Protein AF-A0AAW0YBW1-F1 (afdb_monomer_lite)

Structure (mmCIF, N/CA/C/O backbone):
data_AF-A0AAW0YBW1-F1
#
_entry.id   AF-A0AAW0YBW1-F1
#
loop_
_atom_site.group_PDB
_atom_site.id
_atom_site.type_symbol
_atom_site.label_atom_id
_atom_site.label_alt_id
_atom_site.label_comp_id
_atom_site.label_asym_id
_atom_site.label_entity_id
_atom_site.label_seq_id
_atom_site.pdbx_PDB_ins_code
_atom_site.Cartn_x
_atom_site.Cartn_y
_atom_site.Cartn_z
_atom_site.occupancy
_atom_site.B_iso_or_equiv
_atom_site.auth_seq_id
_atom_site.auth_comp_id
_atom_site.auth_asym_id
_atom_site.auth_atom_id
_atom_site.pdbx_PDB_model_num
ATOM 1 N N . ASN A 1 1 ? 47.243 10.623 3.334 1.00 30.55 1 ASN A N 1
ATOM 2 C CA . ASN A 1 1 ? 47.428 11.461 2.127 1.00 30.55 1 ASN A CA 1
ATOM 3 C C . ASN A 1 1 ? 47.162 10.647 0.866 1.00 30.55 1 ASN A C 1
ATOM 5 O O . ASN A 1 1 ? 47.843 9.652 0.672 1.00 30.55 1 ASN A O 1
ATOM 9 N N . ARG A 1 2 ? 46.206 11.072 0.022 1.00 37.19 2 ARG A N 1
ATOM 10 C CA . ARG A 1 2 ? 46.318 10.955 -1.458 1.00 37.19 2 ARG A CA 1
ATOM 11 C C . ARG A 1 2 ? 47.380 11.995 -1.928 1.00 37.19 2 ARG A C 1
ATOM 13 O O . ARG A 1 2 ? 47.663 12.865 -1.097 1.00 37.19 2 ARG A O 1
ATOM 20 N N . PRO A 1 3 ? 48.007 11.975 -3.131 1.00 40.53 3 PRO A N 1
ATOM 21 C CA . PRO A 1 3 ? 47.545 11.584 -4.483 1.00 40.53 3 PRO A CA 1
ATOM 22 C C . PRO A 1 3 ? 48.288 10.326 -5.015 1.00 40.53 3 PRO A C 1
ATOM 24 O O . PRO A 1 3 ? 48.944 9.665 -4.219 1.00 40.53 3 PRO A O 1
ATOM 27 N N . CYS A 1 4 ? 48.219 9.866 -6.276 1.00 22.73 4 CYS A N 1
ATOM 28 C CA . CYS A 1 4 ? 47.574 10.329 -7.532 1.00 22.73 4 CYS A CA 1
ATOM 29 C C . CYS A 1 4 ? 46.564 9.252 -8.038 1.00 22.73 4 CYS A C 1
ATOM 31 O O . CYS A 1 4 ? 46.135 8.440 -7.227 1.00 22.73 4 CYS A O 1
ATOM 33 N N . GLY A 1 5 ? 46.090 9.153 -9.292 1.00 25.34 5 GLY A N 1
ATOM 34 C CA . GLY A 1 5 ? 46.235 9.939 -10.536 1.00 25.34 5 GLY A CA 1
ATOM 35 C C . GLY A 1 5 ? 45.505 9.237 -11.708 1.00 25.34 5 GLY A C 1
ATOM 36 O O . GLY A 1 5 ? 45.213 8.050 -11.595 1.00 25.34 5 GLY A O 1
ATOM 37 N N . LEU A 1 6 ? 45.207 9.929 -12.821 1.00 40.34 6 LEU A N 1
ATOM 38 C CA . LEU A 1 6 ? 44.591 9.324 -14.025 1.00 40.34 6 LEU A CA 1
ATOM 39 C C . LEU A 1 6 ? 45.561 9.268 -15.218 1.00 40.34 6 LEU A C 1
ATOM 41 O O . LEU A 1 6 ? 46.211 10.275 -15.496 1.00 40.34 6 LEU A O 1
ATOM 45 N N . ASN A 1 7 ? 45.506 8.189 -16.021 1.00 30.55 7 ASN A N 1
ATOM 46 C CA . ASN A 1 7 ? 45.110 8.334 -17.435 1.00 30.55 7 ASN A CA 1
ATOM 47 C C . ASN A 1 7 ? 44.725 7.035 -18.185 1.00 30.55 7 ASN A C 1
ATOM 49 O O . ASN A 1 7 ? 45.231 5.959 -17.895 1.00 30.55 7 ASN A O 1
ATOM 53 N N . SER A 1 8 ? 43.846 7.214 -19.185 1.00 33.66 8 SER A N 1
ATOM 54 C CA . SER A 1 8 ? 43.567 6.371 -20.375 1.00 33.66 8 SER A CA 1
ATOM 55 C C . SER A 1 8 ? 43.561 4.831 -20.230 1.00 33.66 8 SER A C 1
ATOM 57 O O . SER A 1 8 ? 44.601 4.186 -20.292 1.00 33.66 8 SER A O 1
ATOM 59 N N . LYS A 1 9 ? 42.380 4.211 -20.084 1.00 33.00 9 LYS A N 1
ATOM 60 C CA . LYS A 1 9 ? 41.499 3.726 -21.187 1.00 33.00 9 LYS A CA 1
ATOM 61 C C . LYS A 1 9 ? 41.947 2.404 -21.847 1.00 33.00 9 LYS A C 1
ATOM 63 O O . LYS A 1 9 ? 42.438 2.391 -22.973 1.00 33.00 9 LYS A O 1
ATOM 68 N N . LEU A 1 10 ? 41.642 1.286 -21.183 1.00 34.41 10 LEU A N 1
ATOM 69 C CA . LEU A 1 10 ? 41.478 -0.020 -21.836 1.00 34.41 10 LEU A CA 1
ATOM 70 C C . LEU A 1 10 ? 40.177 -0.008 -22.655 1.00 34.41 10 LEU A C 1
ATOM 72 O O . LEU A 1 10 ? 39.113 0.292 -22.119 1.00 34.41 10 LEU A O 1
ATOM 76 N N . THR A 1 11 ? 40.266 -0.298 -23.953 1.00 31.78 11 THR A N 1
ATOM 77 C CA . THR A 1 11 ? 39.117 -0.374 -24.872 1.00 31.78 11 THR A CA 1
ATOM 78 C C . THR A 1 11 ? 38.844 -1.821 -25.273 1.00 31.78 11 THR A C 1
ATOM 80 O O . THR A 1 11 ? 39.782 -2.527 -25.624 1.00 31.78 11 THR A O 1
ATOM 83 N N . ASN A 1 12 ? 37.555 -2.192 -25.306 1.00 34.81 12 ASN A N 1
ATOM 84 C CA . ASN A 1 12 ? 36.979 -3.439 -25.846 1.00 34.81 12 ASN A CA 1
ATOM 85 C C . ASN A 1 12 ? 37.440 -4.724 -25.115 1.00 34.81 12 ASN A C 1
ATOM 87 O O . ASN A 1 12 ? 38.599 -5.102 -25.167 1.00 34.81 12 ASN A O 1
ATOM 91 N N . VAL A 1 13 ? 36.580 -5.477 -24.426 1.00 35.19 13 VAL A N 1
ATOM 92 C CA . VAL A 1 13 ? 35.372 -6.146 -24.937 1.00 35.19 13 VAL A CA 1
ATOM 93 C C . VAL A 1 13 ? 34.415 -6.422 -23.771 1.00 35.19 13 VAL A C 1
ATOM 95 O O . VAL A 1 13 ? 34.790 -7.164 -22.875 1.00 35.19 13 VAL A O 1
ATOM 98 N N . LEU A 1 14 ? 33.176 -5.929 -23.841 1.00 32.31 14 LEU A N 1
ATOM 99 C CA . LEU A 1 14 ? 31.971 -6.622 -23.359 1.00 32.31 14 LEU A CA 1
ATOM 100 C C . LEU A 1 14 ? 30.794 -6.152 -24.227 1.00 32.31 14 LEU A C 1
ATOM 102 O O . LEU A 1 14 ? 30.551 -4.955 -24.362 1.00 32.31 14 LEU A O 1
ATOM 106 N N . ARG A 1 15 ? 30.121 -7.100 -24.886 1.00 33.09 15 ARG A N 1
ATOM 107 C CA . ARG A 1 15 ? 28.890 -6.857 -25.657 1.00 33.09 15 ARG A CA 1
ATOM 108 C C . ARG A 1 15 ? 27.684 -6.930 -24.718 1.00 33.09 15 ARG A C 1
ATOM 110 O O . ARG A 1 15 ? 27.770 -7.619 -23.711 1.00 33.09 15 ARG A O 1
ATOM 117 N N . ASN A 1 16 ? 26.595 -6.268 -25.114 1.00 38.44 16 ASN A N 1
ATOM 118 C CA . ASN A 1 16 ? 25.203 -6.449 -24.682 1.00 38.44 16 ASN A CA 1
ATOM 119 C C . ASN A 1 16 ? 24.963 -7.312 -23.432 1.00 38.44 16 ASN A C 1
ATOM 121 O O . ASN A 1 16 ? 24.941 -8.536 -23.531 1.00 38.44 16 ASN A O 1
ATOM 125 N N . PHE A 1 17 ? 24.610 -6.661 -22.324 1.00 31.28 17 PHE A N 1
ATOM 126 C CA . PHE A 1 17 ? 23.799 -7.269 -21.271 1.00 31.28 17 PHE A CA 1
ATOM 127 C C . PHE A 1 17 ? 22.651 -6.325 -20.909 1.00 31.28 17 PHE A C 1
ATOM 129 O O . PHE A 1 17 ? 22.734 -5.528 -19.980 1.00 31.28 17 PHE A O 1
ATOM 136 N N . SER A 1 18 ? 21.578 -6.416 -21.693 1.00 38.62 18 SER A N 1
ATOM 137 C CA . SER A 1 18 ? 20.222 -6.152 -21.206 1.00 38.62 18 SER A CA 1
ATOM 138 C C . SER A 1 18 ? 19.867 -7.233 -20.177 1.00 38.62 18 SER A C 1
ATOM 140 O O . SER A 1 18 ? 20.260 -8.379 -20.407 1.00 38.62 18 SER A O 1
ATOM 142 N N . ARG A 1 19 ? 19.119 -6.896 -19.112 1.00 34.59 19 ARG A N 1
ATOM 143 C CA . ARG A 1 19 ? 18.114 -7.734 -18.402 1.00 34.59 19 ARG A CA 1
ATOM 144 C C . ARG A 1 19 ? 17.892 -7.245 -16.973 1.00 34.59 19 ARG A C 1
ATOM 146 O O . ARG A 1 19 ? 18.861 -6.966 -16.272 1.00 34.59 19 ARG A O 1
ATOM 153 N N . CYS A 1 20 ? 16.628 -7.280 -16.542 1.00 31.88 20 CYS A N 1
ATOM 154 C CA . CYS A 1 20 ? 16.186 -7.081 -15.164 1.00 31.88 20 CYS A CA 1
ATOM 155 C C . CYS A 1 20 ? 17.054 -7.839 -14.149 1.00 31.88 20 CYS A C 1
ATOM 157 O O . CYS A 1 20 ? 17.097 -9.070 -14.139 1.00 31.88 20 CYS A O 1
ATOM 159 N N . SER A 1 21 ? 17.697 -7.085 -13.261 1.00 38.22 21 SER A N 1
ATOM 160 C CA . SER A 1 21 ? 18.406 -7.615 -12.101 1.00 38.22 21 SER A CA 1
ATOM 161 C C . SER A 1 21 ? 17.455 -7.706 -10.916 1.00 38.22 21 SER A C 1
ATOM 163 O O . SER A 1 21 ? 16.952 -6.690 -10.430 1.00 38.22 21 SER A O 1
ATOM 165 N N . VAL A 1 22 ? 17.282 -8.928 -10.421 1.00 35.75 22 VAL A N 1
ATOM 166 C CA . VAL A 1 22 ? 16.921 -9.205 -9.026 1.00 35.75 22 VAL A CA 1
ATOM 167 C C . VAL A 1 22 ? 17.970 -8.555 -8.101 1.00 35.75 22 VAL A C 1
ATOM 169 O O . VAL A 1 22 ? 19.089 -8.277 -8.540 1.00 35.75 22 VAL A O 1
ATOM 172 N N . LEU A 1 23 ? 17.618 -8.296 -6.834 1.00 35.62 23 LEU A N 1
ATOM 173 C CA . LEU A 1 23 ? 18.574 -7.907 -5.784 1.00 35.62 23 LEU A CA 1
ATOM 174 C C . LEU A 1 23 ? 19.876 -8.720 -5.870 1.00 35.62 23 LEU A C 1
ATOM 176 O O . LEU A 1 23 ? 19.825 -9.937 -6.042 1.00 35.62 23 LEU A O 1
ATOM 180 N N . GLU A 1 24 ? 21.025 -8.065 -5.667 1.00 39.91 24 GLU A N 1
ATOM 181 C CA . GLU A 1 24 ? 22.305 -8.760 -5.493 1.00 39.91 24 GLU A CA 1
ATOM 182 C C . GLU A 1 24 ? 22.300 -9.588 -4.198 1.00 39.91 24 GLU A C 1
ATOM 184 O O . GLU A 1 24 ? 22.759 -9.158 -3.140 1.00 39.91 24 GLU A O 1
ATOM 189 N N . VAL A 1 25 ? 21.810 -10.819 -4.306 1.00 37.72 25 VAL A N 1
ATOM 190 C CA . VAL A 1 25 ? 22.245 -11.937 -3.477 1.00 37.72 25 VAL A CA 1
ATOM 191 C C . VAL A 1 25 ? 23.201 -12.750 -4.343 1.00 37.72 25 VAL A C 1
ATOM 193 O O . VAL A 1 25 ? 22.871 -13.110 -5.472 1.00 37.72 25 VAL A O 1
ATOM 196 N N . VAL A 1 26 ? 24.416 -12.982 -3.838 1.00 39.88 26 VAL A N 1
ATOM 197 C CA . VAL A 1 26 ? 25.480 -13.715 -4.545 1.00 39.88 26 VAL A CA 1
ATOM 198 C C . VAL A 1 26 ? 24.925 -15.058 -5.044 1.00 39.88 26 VAL A C 1
ATOM 200 O O . VAL A 1 26 ? 24.320 -15.775 -4.244 1.00 39.88 26 VAL A O 1
ATOM 203 N N . PRO A 1 27 ? 25.084 -15.407 -6.335 1.00 41.94 27 PRO A N 1
ATOM 204 C CA . PRO A 1 27 ? 24.272 -16.450 -6.941 1.00 41.94 27 PRO A CA 1
ATOM 205 C C . PRO A 1 27 ? 24.624 -17.835 -6.400 1.00 41.94 27 PRO A C 1
ATOM 207 O O . PRO A 1 27 ? 25.745 -18.321 -6.561 1.00 41.94 27 PRO A O 1
ATOM 210 N N . ALA A 1 28 ? 23.617 -18.519 -5.861 1.00 46.25 28 ALA A N 1
ATOM 211 C CA . ALA A 1 28 ? 23.516 -19.953 -6.062 1.00 46.25 28 ALA A CA 1
ATOM 212 C C . ALA A 1 28 ? 23.123 -20.159 -7.534 1.00 46.25 28 ALA A C 1
ATOM 214 O O . ALA A 1 28 ? 21.950 -20.061 -7.890 1.00 46.25 28 ALA A O 1
ATOM 215 N N . GLU A 1 29 ? 24.112 -20.357 -8.409 1.00 57.22 29 GLU A N 1
ATOM 216 C CA . GLU A 1 29 ? 23.856 -20.747 -9.798 1.00 57.22 29 GLU A CA 1
ATOM 217 C C . GLU A 1 29 ? 23.177 -22.121 -9.793 1.00 57.22 29 GLU A C 1
ATOM 219 O O . GLU A 1 29 ? 23.829 -23.149 -9.601 1.00 57.22 29 GLU A O 1
ATOM 224 N N . CYS A 1 30 ? 21.854 -22.137 -9.959 1.00 65.88 30 CYS A N 1
ATOM 225 C CA . CYS A 1 30 ? 21.090 -23.372 -10.009 1.00 65.88 30 CYS A CA 1
ATOM 226 C C . CYS A 1 30 ? 21.515 -24.205 -11.229 1.00 65.88 30 CYS A C 1
ATOM 228 O O . CYS A 1 30 ? 21.409 -23.724 -12.365 1.00 65.88 30 CYS A O 1
ATOM 230 N N . PRO A 1 31 ? 21.988 -25.452 -11.033 1.00 65.19 31 PRO A N 1
ATOM 231 C CA . PRO A 1 31 ? 22.300 -26.342 -12.142 1.00 65.19 31 PRO A CA 1
ATOM 232 C C . PRO A 1 31 ? 21.076 -26.558 -13.036 1.00 65.19 31 PRO A C 1
ATOM 234 O O . PRO A 1 31 ? 19.938 -26.522 -12.572 1.00 65.19 31 PRO A O 1
ATOM 237 N N . GLU A 1 32 ? 21.324 -26.789 -14.326 1.00 61.81 32 GLU A N 1
ATOM 238 C CA . GLU A 1 32 ? 20.293 -27.129 -15.322 1.00 61.81 32 GLU A CA 1
ATOM 239 C C . GLU A 1 32 ? 19.169 -26.083 -15.485 1.00 61.81 32 GLU A C 1
ATOM 241 O O . GLU A 1 32 ? 18.099 -26.383 -16.006 1.00 61.81 32 GLU A O 1
ATOM 246 N N . GLY A 1 33 ? 19.440 -24.823 -15.124 1.00 62.97 33 GLY A N 1
ATOM 247 C CA . GLY A 1 33 ? 18.559 -23.691 -15.418 1.00 62.97 33 GLY A CA 1
ATOM 248 C C . GLY A 1 33 ? 17.400 -23.500 -14.441 1.00 62.97 33 GLY A C 1
ATOM 249 O O . GLY A 1 33 ? 16.518 -22.706 -14.741 1.00 62.97 33 GLY A O 1
ATOM 250 N N . GLY A 1 34 ? 17.394 -24.184 -13.292 1.00 69.31 34 GLY A N 1
ATOM 251 C CA . GLY A 1 34 ? 16.391 -23.968 -12.244 1.00 69.31 34 GLY A CA 1
ATOM 252 C C . GLY A 1 34 ? 16.384 -22.543 -11.666 1.00 69.31 34 GLY A C 1
ATOM 253 O O . GLY A 1 34 ? 17.315 -21.761 -11.866 1.00 69.31 34 GLY A O 1
ATOM 254 N N . ALA A 1 35 ? 15.340 -22.218 -10.907 1.00 69.25 35 ALA A N 1
ATOM 255 C CA . ALA A 1 35 ? 15.219 -20.968 -10.162 1.00 69.25 35 ALA A CA 1
ATOM 256 C C . ALA A 1 35 ? 15.466 -21.195 -8.656 1.00 69.25 35 ALA A C 1
ATOM 258 O O . ALA A 1 35 ? 15.038 -22.220 -8.117 1.00 69.25 35 ALA A O 1
ATOM 259 N N . PRO A 1 36 ? 16.133 -20.259 -7.955 1.00 67.19 36 PRO A N 1
ATOM 260 C CA . PRO A 1 36 ? 16.303 -20.340 -6.511 1.00 67.19 36 PRO A CA 1
ATOM 261 C C . PRO A 1 36 ? 15.052 -19.853 -5.756 1.00 67.19 36 PRO A C 1
ATOM 263 O O . PRO A 1 36 ? 14.520 -18.775 -6.033 1.00 67.19 36 PRO A O 1
ATOM 266 N N . CYS A 1 37 ? 14.645 -20.630 -4.754 1.00 77.25 37 CYS A N 1
ATOM 267 C CA . CYS A 1 37 ? 13.783 -20.231 -3.641 1.00 77.25 37 CYS A CA 1
ATOM 268 C C . CYS A 1 37 ? 14.455 -19.123 -2.803 1.00 77.25 37 CYS A C 1
ATOM 270 O O . CYS A 1 37 ? 15.669 -18.911 -2.896 1.00 77.25 37 CYS A O 1
ATOM 272 N N . VAL A 1 38 ? 13.707 -18.459 -1.918 1.00 68.00 38 VAL A N 1
ATOM 273 C CA . VAL A 1 38 ? 14.250 -17.440 -0.996 1.00 68.00 38 VAL A CA 1
ATOM 274 C C . VAL A 1 38 ? 15.287 -18.042 -0.036 1.00 68.00 38 VAL A C 1
ATOM 276 O O . VAL A 1 38 ? 16.332 -17.428 0.181 1.00 68.00 38 VAL A O 1
ATOM 279 N N . ASP A 1 39 ? 15.074 -19.272 0.437 1.00 67.38 39 ASP A N 1
ATOM 280 C CA . ASP A 1 39 ? 16.060 -20.045 1.213 1.00 67.38 39 ASP A CA 1
ATOM 281 C C . ASP A 1 39 ? 17.233 -20.621 0.371 1.00 67.38 39 ASP A C 1
ATOM 283 O O . ASP A 1 39 ? 18.081 -21.354 0.886 1.00 67.38 39 ASP A O 1
ATOM 287 N N . GLY A 1 40 ? 17.322 -20.305 -0.928 1.00 66.69 40 GLY A N 1
ATOM 288 C CA . GLY A 1 40 ? 18.438 -20.688 -1.810 1.00 66.69 40 GLY A CA 1
ATOM 289 C C . GLY A 1 40 ? 18.420 -22.134 -2.325 1.00 66.69 40 GLY A C 1
ATOM 290 O O . GLY A 1 40 ? 19.370 -22.567 -2.978 1.00 66.69 40 GLY A O 1
ATOM 291 N N . VAL A 1 41 ? 17.352 -22.888 -2.052 1.00 81.69 41 VAL A N 1
ATOM 292 C CA . VAL A 1 41 ? 17.074 -24.189 -2.688 1.00 81.69 41 VAL A CA 1
ATOM 293 C C . VAL A 1 41 ? 16.719 -23.964 -4.159 1.00 81.69 41 VAL A C 1
ATOM 295 O O . VAL A 1 41 ? 16.048 -22.995 -4.475 1.00 81.69 41 VAL A O 1
ATOM 298 N N . CYS A 1 42 ? 17.152 -24.836 -5.068 1.00 82.25 42 CYS A N 1
ATOM 299 C CA . CYS A 1 42 ? 16.821 -24.723 -6.491 1.00 82.25 42 CYS A CA 1
ATOM 300 C C . CYS A 1 42 ? 15.646 -25.633 -6.861 1.00 82.25 42 CYS A C 1
ATOM 302 O O . CYS A 1 42 ? 15.703 -26.834 -6.590 1.00 82.25 42 CYS A O 1
ATOM 304 N N . VAL A 1 43 ? 14.642 -25.078 -7.541 1.00 81.62 43 VAL A N 1
ATOM 305 C CA . VAL A 1 43 ? 13.531 -25.819 -8.160 1.00 81.62 43 VAL A CA 1
ATOM 306 C C . VAL A 1 43 ? 13.567 -25.671 -9.690 1.00 81.62 43 VAL A C 1
ATOM 308 O O . VAL A 1 43 ? 14.116 -24.687 -10.196 1.00 81.62 43 VAL A O 1
ATOM 311 N N . PRO A 1 44 ? 13.035 -26.633 -10.468 1.00 80.88 44 PRO A N 1
ATOM 312 C CA . PRO A 1 44 ? 12.916 -26.487 -11.919 1.00 80.88 44 PRO A CA 1
ATOM 313 C C . PRO A 1 44 ? 11.975 -25.333 -12.305 1.00 80.88 44 PRO A C 1
ATOM 315 O O . PRO A 1 44 ? 11.067 -24.983 -11.557 1.00 80.88 44 PRO A O 1
ATOM 318 N N . LEU A 1 45 ? 12.170 -24.741 -13.487 1.00 70.69 45 LEU A N 1
ATOM 319 C CA . LEU A 1 45 ? 11.386 -23.577 -13.937 1.00 70.69 45 LEU A CA 1
ATOM 320 C C . LEU A 1 45 ? 9.910 -23.894 -14.201 1.00 70.69 45 LEU A C 1
ATOM 322 O O . LEU A 1 45 ? 9.063 -23.019 -14.065 1.00 70.69 45 LEU A O 1
ATOM 326 N N . ASP A 1 46 ? 9.603 -25.137 -14.567 1.00 73.19 46 ASP A N 1
ATOM 327 C CA . ASP A 1 46 ? 8.243 -25.659 -14.713 1.00 73.19 46 ASP A CA 1
ATOM 328 C C . ASP A 1 46 ? 7.540 -25.910 -13.369 1.00 73.19 46 ASP A C 1
ATOM 330 O O . ASP A 1 46 ? 6.349 -26.207 -13.367 1.00 73.19 46 ASP A O 1
ATOM 334 N N . LYS A 1 47 ? 8.256 -25.754 -12.245 1.00 77.50 47 LYS A N 1
ATOM 335 C CA . LYS A 1 47 ? 7.747 -25.815 -10.864 1.00 77.50 47 LYS A CA 1
ATOM 336 C C . LYS A 1 47 ? 7.755 -24.438 -10.180 1.00 77.50 47 LYS A C 1
ATOM 338 O O . LYS A 1 47 ? 7.761 -24.348 -8.963 1.00 77.50 47 LYS A O 1
ATOM 343 N N . ILE A 1 48 ? 7.815 -23.357 -10.962 1.00 73.25 48 ILE A N 1
ATOM 344 C CA . ILE A 1 48 ? 7.543 -22.000 -10.481 1.00 73.25 48 ILE A CA 1
ATOM 345 C C . ILE A 1 48 ? 6.119 -21.646 -10.896 1.00 73.25 48 ILE A C 1
ATOM 347 O O . ILE A 1 48 ? 5.842 -21.559 -12.096 1.00 73.25 48 ILE A O 1
ATOM 351 N N . CYS A 1 49 ? 5.252 -21.376 -9.921 1.00 72.12 49 CYS A N 1
ATOM 352 C CA . CYS A 1 49 ? 3.859 -20.989 -10.137 1.00 72.12 49 CYS A CA 1
ATOM 353 C C . CYS A 1 49 ? 3.013 -22.076 -10.820 1.00 72.12 49 CYS A C 1
ATOM 355 O O . CYS A 1 49 ? 2.172 -21.768 -11.670 1.00 72.12 49 CYS A O 1
ATOM 357 N N . ASP A 1 50 ? 3.241 -23.344 -10.468 1.00 71.88 50 ASP A N 1
ATOM 358 C CA . ASP A 1 50 ? 2.496 -24.488 -11.015 1.00 71.88 50 ASP A CA 1
ATOM 359 C C . ASP A 1 50 ? 1.305 -24.924 -10.134 1.00 71.88 50 ASP A C 1
ATOM 361 O O . ASP A 1 50 ? 0.531 -25.810 -10.511 1.00 71.88 50 ASP A O 1
ATOM 365 N N . GLY A 1 51 ? 1.110 -24.257 -8.991 1.00 70.56 51 GLY A N 1
ATOM 366 C CA . GLY A 1 51 ? 0.081 -24.554 -7.998 1.00 70.56 51 GLY A CA 1
ATOM 367 C C . GLY A 1 51 ? 0.536 -25.517 -6.897 1.00 70.56 51 GLY A C 1
ATOM 368 O O . GLY A 1 51 ? -0.290 -25.893 -6.055 1.00 70.56 51 GLY A O 1
ATOM 369 N N . VAL A 1 52 ? 1.804 -25.943 -6.890 1.00 80.94 52 VAL A N 1
ATOM 370 C CA . VAL A 1 52 ? 2.384 -26.870 -5.912 1.00 80.94 52 VAL A CA 1
ATOM 371 C C . VAL A 1 52 ? 3.574 -26.210 -5.206 1.00 80.94 52 VAL A C 1
ATOM 373 O O . VAL A 1 52 ? 4.510 -25.792 -5.868 1.00 80.94 52 VAL A O 1
ATOM 376 N N . PRO A 1 53 ? 3.598 -26.149 -3.860 1.00 83.94 53 PRO A N 1
ATOM 377 C CA . PRO A 1 53 ? 4.788 -25.712 -3.133 1.00 83.94 53 PRO A CA 1
ATOM 378 C C . PRO A 1 53 ? 5.908 -26.766 -3.222 1.00 83.94 53 PRO A C 1
ATOM 380 O O . PRO A 1 53 ? 5.920 -27.734 -2.454 1.00 83.94 53 PRO A O 1
ATOM 383 N N . ASP A 1 54 ? 6.843 -26.586 -4.152 1.00 85.00 54 ASP A N 1
ATOM 384 C CA . ASP A 1 54 ? 8.080 -27.362 -4.289 1.00 85.00 54 ASP A CA 1
ATOM 385 C C . ASP A 1 54 ? 9.250 -26.726 -3.512 1.00 85.00 54 ASP A C 1
ATOM 387 O O . ASP A 1 54 ? 10.148 -27.437 -3.045 1.00 85.00 54 ASP A O 1
ATOM 391 N N . CYS A 1 55 ? 9.233 -25.409 -3.292 1.00 82.75 55 CYS A N 1
ATOM 392 C CA . CYS A 1 55 ? 10.138 -24.738 -2.367 1.00 82.75 55 CYS A CA 1
ATOM 393 C C . CYS A 1 55 ? 9.751 -25.020 -0.897 1.00 82.75 55 CYS A C 1
ATOM 395 O O . CYS A 1 55 ? 8.574 -24.933 -0.535 1.00 82.75 55 CYS A O 1
ATOM 397 N N . PRO A 1 56 ? 10.720 -25.253 0.017 1.00 81.69 56 PRO A N 1
ATOM 398 C CA . PRO A 1 56 ? 10.435 -25.469 1.445 1.00 81.69 56 PRO A CA 1
ATOM 399 C C . PRO A 1 56 ? 9.751 -24.288 2.153 1.00 81.69 56 PRO A C 1
ATOM 401 O O . PRO A 1 56 ? 9.096 -24.476 3.178 1.00 81.69 56 PRO A O 1
ATOM 404 N N . ASP A 1 57 ? 9.927 -23.083 1.610 1.00 74.81 57 ASP A N 1
ATOM 405 C CA . ASP A 1 57 ? 9.353 -21.811 2.057 1.00 74.81 57 ASP A CA 1
ATOM 406 C C . ASP A 1 57 ? 8.124 -21.375 1.222 1.00 74.81 57 ASP A C 1
ATOM 408 O O . ASP A 1 57 ? 7.564 -20.308 1.478 1.00 74.81 57 ASP A O 1
ATOM 412 N N . ALA A 1 58 ? 7.701 -22.196 0.247 1.00 77.69 58 ALA A N 1
ATOM 413 C CA . ALA A 1 58 ? 6.673 -21.909 -0.761 1.00 77.69 58 ALA A CA 1
ATOM 414 C C . ALA A 1 58 ? 6.918 -20.631 -1.604 1.00 77.69 58 ALA A C 1
ATOM 416 O O . ALA A 1 58 ? 5.974 -20.033 -2.117 1.00 77.69 58 ALA A O 1
ATOM 417 N N . SER A 1 59 ? 8.169 -20.164 -1.726 1.00 72.25 59 SER A N 1
ATOM 418 C CA . SER A 1 59 ? 8.518 -18.924 -2.451 1.00 72.25 59 SER A CA 1
ATOM 419 C C . SER A 1 59 ? 8.521 -19.030 -3.986 1.00 72.25 59 SER A C 1
ATOM 421 O O . SER A 1 59 ? 8.645 -18.022 -4.688 1.00 72.25 59 SER A O 1
ATOM 423 N N . ASP A 1 60 ? 8.362 -20.239 -4.507 1.00 72.06 60 ASP A N 1
ATOM 424 C CA . ASP A 1 60 ? 7.976 -20.557 -5.882 1.00 72.06 60 ASP A CA 1
ATOM 425 C C . ASP A 1 60 ? 6.536 -20.140 -6.196 1.00 72.06 60 ASP A C 1
ATOM 427 O O . ASP A 1 60 ? 6.300 -19.541 -7.243 1.00 72.06 60 ASP A O 1
ATOM 431 N N . GLU A 1 61 ? 5.613 -20.370 -5.260 1.00 78.19 61 GLU A N 1
ATOM 432 C CA . GLU A 1 61 ? 4.169 -20.124 -5.398 1.00 78.19 61 GLU A CA 1
ATOM 433 C C . GLU A 1 61 ? 3.719 -18.733 -4.903 1.00 78.19 61 GLU A C 1
ATOM 435 O O . GLU A 1 61 ? 2.526 -18.422 -4.839 1.00 78.19 61 GLU A O 1
ATOM 440 N N . ILE A 1 62 ? 4.666 -17.862 -4.540 1.00 62.62 62 ILE A N 1
ATOM 441 C CA . ILE A 1 62 ? 4.396 -16.501 -4.057 1.00 62.62 62 ILE A CA 1
ATOM 442 C C . ILE A 1 62 ? 4.721 -15.474 -5.150 1.00 62.62 62 ILE A C 1
ATOM 444 O O . ILE A 1 62 ? 5.808 -15.460 -5.723 1.00 62.62 62 ILE A O 1
ATOM 448 N N . ASN A 1 63 ? 3.787 -14.539 -5.363 1.00 58.75 63 ASN A N 1
ATOM 449 C CA . ASN A 1 63 ? 3.878 -13.452 -6.347 1.00 58.75 63 ASN A CA 1
ATOM 450 C C . ASN A 1 63 ? 4.007 -13.944 -7.805 1.00 58.75 63 ASN A C 1
ATOM 452 O O . ASN A 1 63 ? 4.905 -13.559 -8.560 1.00 58.75 63 ASN A O 1
ATOM 456 N N . CYS A 1 64 ? 3.081 -14.827 -8.182 1.00 63.75 64 CYS A N 1
ATOM 457 C CA . CYS A 1 64 ? 3.019 -15.498 -9.476 1.00 63.75 64 CYS A CA 1
ATOM 458 C C . CYS A 1 64 ? 2.462 -14.625 -10.607 1.00 63.75 64 CYS A C 1
ATOM 460 O O . CYS A 1 64 ? 1.381 -14.870 -11.137 1.00 63.75 64 CYS A O 1
ATOM 462 N N . VAL A 1 65 ? 3.238 -13.610 -10.986 1.00 65.81 65 VAL A N 1
ATOM 463 C CA . VAL A 1 65 ? 3.019 -12.809 -12.198 1.00 65.81 65 VAL A CA 1
ATOM 464 C C . VAL A 1 65 ? 3.556 -13.531 -13.437 1.00 65.81 65 VAL A C 1
ATOM 466 O O . VAL A 1 65 ? 4.602 -14.185 -13.384 1.00 65.81 65 VAL A O 1
ATOM 469 N N . CYS A 1 66 ? 2.884 -13.390 -14.579 1.00 71.62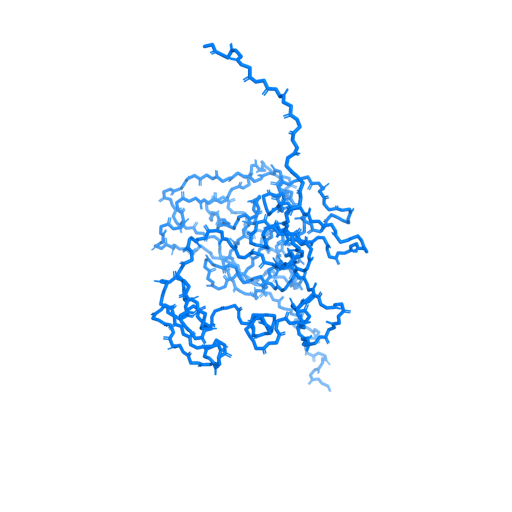 66 CYS A N 1
ATOM 470 C CA . CYS A 1 66 ? 3.244 -14.100 -15.813 1.00 71.62 66 CYS A CA 1
ATOM 471 C C . CYS A 1 66 ? 4.684 -13.794 -16.297 1.00 71.62 66 CYS A C 1
ATOM 473 O O . CYS A 1 66 ? 5.385 -14.684 -16.782 1.00 71.62 66 CYS A O 1
ATOM 475 N N . CYS A 1 67 ? 5.197 -12.591 -16.037 1.00 65.12 67 CYS A N 1
ATOM 476 C CA . CYS A 1 67 ? 6.594 -12.197 -16.246 1.00 65.12 67 CYS A CA 1
ATOM 477 C C . CYS A 1 67 ? 7.615 -13.107 -15.545 1.00 65.12 67 CYS A C 1
ATOM 479 O O . CYS A 1 67 ? 8.688 -13.376 -16.092 1.00 65.12 67 CYS A O 1
ATOM 481 N N . ARG A 1 68 ? 7.295 -13.630 -14.351 1.00 65.12 68 ARG A N 1
ATOM 482 C CA . ARG A 1 68 ? 8.168 -14.551 -13.602 1.00 65.12 68 ARG A CA 1
ATOM 483 C C . ARG A 1 68 ? 8.243 -15.917 -14.288 1.00 65.12 68 ARG A C 1
ATOM 485 O O . ARG A 1 68 ? 9.331 -16.477 -14.389 1.00 65.12 68 ARG A O 1
ATOM 492 N N . TYR A 1 69 ? 7.125 -16.388 -14.842 1.00 69.50 69 TYR A N 1
ATOM 493 C CA . TYR A 1 69 ? 7.069 -17.597 -15.667 1.00 69.50 69 TYR A CA 1
ATOM 494 C C . TYR A 1 69 ? 7.813 -17.420 -17.004 1.00 69.50 69 TYR A C 1
ATOM 496 O O . TYR A 1 69 ? 8.634 -18.265 -17.375 1.00 69.50 69 TYR A O 1
ATOM 504 N N . LEU A 1 70 ? 7.597 -16.303 -17.712 1.00 68.19 70 LEU A N 1
ATOM 505 C CA . LEU A 1 70 ? 8.316 -15.996 -18.956 1.00 68.19 70 LEU A CA 1
ATOM 506 C C . LEU A 1 70 ? 9.823 -15.826 -18.722 1.00 68.19 70 LEU A C 1
ATOM 508 O O . LEU A 1 70 ? 10.614 -16.325 -19.514 1.00 68.19 70 LEU A O 1
ATOM 512 N N . SER A 1 71 ? 10.244 -15.226 -17.605 1.00 63.28 71 SER A N 1
ATOM 513 C CA . SER A 1 71 ? 11.665 -15.053 -17.253 1.00 63.28 71 SER A CA 1
ATOM 514 C C . SER A 1 71 ? 12.459 -16.367 -17.197 1.00 63.28 71 SER A C 1
ATOM 516 O O . SER A 1 71 ? 13.676 -16.345 -17.406 1.00 63.28 71 SER A O 1
ATOM 518 N N . GLY A 1 72 ? 11.787 -17.490 -16.920 1.00 59.34 72 GLY A N 1
ATOM 519 C CA . GLY A 1 72 ? 12.351 -18.835 -17.024 1.00 59.34 72 GLY A CA 1
ATOM 520 C C . GLY A 1 72 ? 12.122 -19.485 -18.391 1.00 59.34 72 GLY A C 1
ATOM 521 O O . GLY A 1 72 ? 13.066 -19.950 -19.025 1.00 59.34 72 GLY A O 1
ATOM 522 N N . SER A 1 73 ? 10.866 -19.537 -18.840 1.00 64.81 73 SER A N 1
ATOM 523 C CA . SER A 1 73 ? 10.441 -20.352 -19.989 1.00 64.81 73 SER A CA 1
ATOM 524 C C . SER A 1 73 ? 10.701 -19.726 -21.365 1.00 64.81 73 SER A C 1
ATOM 526 O O . SER A 1 73 ? 10.939 -20.444 -22.336 1.00 64.81 73 SER A O 1
ATOM 528 N N . SER A 1 74 ? 10.621 -18.401 -21.482 1.00 66.25 74 SER A N 1
ATOM 529 C CA . SER A 1 74 ? 10.757 -17.643 -22.736 1.00 66.25 74 SER A CA 1
ATOM 530 C C . SER A 1 74 ? 11.202 -16.203 -22.426 1.00 66.25 74 SER A C 1
ATOM 532 O O . SER A 1 74 ? 10.432 -15.256 -22.617 1.00 66.25 74 SER A O 1
ATOM 534 N N . PRO A 1 75 ? 12.421 -16.009 -21.878 1.00 63.16 75 PRO A N 1
ATOM 535 C CA . PRO A 1 75 ? 12.889 -14.716 -21.372 1.00 63.16 75 PRO A CA 1
ATOM 536 C C . PRO A 1 75 ? 13.019 -13.635 -22.453 1.00 63.16 75 PRO A C 1
ATOM 538 O O . PRO A 1 75 ? 13.164 -12.463 -22.125 1.00 63.16 75 PRO A O 1
ATOM 541 N N . GLU A 1 76 ? 12.983 -14.013 -23.730 1.00 67.38 76 GLU A N 1
ATOM 542 C CA . GLU A 1 76 ? 12.919 -13.113 -24.880 1.00 67.38 76 GLU A CA 1
ATOM 543 C C . GLU A 1 76 ? 11.565 -12.410 -25.064 1.00 67.38 76 GLU A C 1
ATOM 545 O O . GLU A 1 76 ? 11.496 -11.490 -25.871 1.00 67.38 76 GLU A O 1
ATOM 550 N N . LYS A 1 77 ? 10.523 -12.832 -24.331 1.00 69.88 77 LYS A N 1
ATOM 551 C CA . LYS A 1 77 ? 9.185 -12.211 -24.279 1.00 69.88 77 LYS A CA 1
ATOM 552 C C . LYS A 1 77 ? 8.994 -11.262 -23.091 1.00 69.88 77 LYS A C 1
ATOM 554 O O . LYS A 1 77 ? 7.895 -10.786 -22.856 1.00 69.88 77 LYS A O 1
ATOM 559 N N . VAL A 1 78 ? 10.034 -11.049 -22.287 1.00 68.62 78 VAL A N 1
ATOM 560 C CA . VAL A 1 78 ? 10.015 -10.080 -21.185 1.00 68.62 78 VAL A CA 1
ATOM 561 C C . VAL A 1 78 ? 10.721 -8.824 -21.673 1.00 68.62 78 VAL A C 1
ATOM 563 O O . VAL A 1 78 ? 11.895 -8.896 -22.048 1.00 68.62 78 VAL A O 1
ATOM 566 N N . CYS A 1 79 ? 10.039 -7.680 -21.645 1.00 67.56 79 CYS A N 1
ATOM 567 C CA . CYS A 1 79 ? 10.544 -6.419 -22.190 1.00 67.56 79 CYS A CA 1
ATOM 568 C C . CYS A 1 79 ? 10.869 -6.468 -23.697 1.00 67.56 79 CYS A C 1
ATOM 570 O O . CYS A 1 79 ? 11.864 -5.879 -24.137 1.00 67.56 79 CYS A O 1
ATOM 572 N N . ASP A 1 80 ? 10.055 -7.181 -24.482 1.00 67.12 80 ASP A N 1
ATOM 573 C CA . ASP A 1 80 ? 10.152 -7.250 -25.949 1.00 67.12 80 ASP A CA 1
ATOM 574 C C . ASP A 1 80 ? 9.325 -6.146 -26.652 1.00 67.12 80 ASP A C 1
ATOM 576 O O . ASP A 1 80 ? 9.488 -5.906 -27.856 1.00 67.12 80 ASP A O 1
ATOM 580 N N . GLY A 1 81 ? 8.501 -5.418 -25.889 1.00 62.03 81 GLY A N 1
ATOM 581 C CA . GLY A 1 81 ? 7.609 -4.364 -26.366 1.00 62.03 81 GLY A CA 1
ATOM 582 C C . GLY A 1 81 ? 6.220 -4.862 -26.776 1.00 62.03 81 GLY A C 1
ATOM 583 O O . GLY A 1 81 ? 5.512 -4.147 -27.497 1.00 62.03 81 GLY A O 1
ATOM 584 N N . ARG A 1 82 ? 5.825 -6.073 -26.369 1.00 71.19 82 ARG A N 1
ATOM 585 C CA . ARG A 1 82 ? 4.506 -6.668 -26.618 1.00 71.19 82 ARG A CA 1
ATOM 586 C C . ARG A 1 82 ? 3.912 -7.215 -25.332 1.00 71.19 82 ARG A C 1
ATOM 588 O O . ARG A 1 82 ? 4.611 -7.643 -24.433 1.00 71.19 82 ARG A O 1
ATOM 595 N N . LEU A 1 83 ? 2.583 -7.225 -25.291 1.00 73.94 83 LEU A N 1
ATOM 596 C CA . LEU A 1 83 ? 1.827 -7.869 -24.225 1.00 73.94 83 LEU A CA 1
ATOM 597 C C . LEU A 1 83 ? 1.661 -9.352 -24.573 1.00 73.94 83 LEU A C 1
ATOM 599 O O . LEU A 1 83 ? 0.687 -9.747 -25.220 1.00 73.94 83 LEU A O 1
ATOM 603 N N . ASP A 1 84 ? 2.640 -10.154 -24.175 1.00 77.38 84 ASP A N 1
ATOM 604 C CA . ASP A 1 84 ? 2.598 -11.613 -24.196 1.00 77.38 84 ASP A CA 1
ATOM 605 C C . ASP A 1 84 ? 1.873 -12.169 -22.952 1.00 77.38 84 ASP A C 1
ATOM 607 O O . ASP A 1 84 ? 1.270 -13.246 -23.012 1.00 77.38 84 ASP A O 1
ATOM 611 N N . CYS A 1 85 ? 1.840 -11.411 -21.853 1.00 72.50 85 CYS A N 1
ATOM 612 C CA . CYS A 1 85 ? 1.082 -11.711 -20.645 1.00 72.50 85 CYS A CA 1
ATOM 613 C C . CYS A 1 85 ? -0.287 -11.015 -20.586 1.00 72.50 85 CYS A C 1
ATOM 615 O O . CYS A 1 85 ? -0.439 -9.824 -20.853 1.00 72.50 85 CYS A O 1
ATOM 617 N N . SER A 1 86 ? -1.304 -11.749 -20.119 1.00 73.19 86 SER A N 1
ATOM 618 C CA . SER A 1 86 ? -2.657 -11.200 -19.898 1.00 73.19 86 SER A CA 1
ATOM 619 C C . SER A 1 86 ? -2.732 -10.197 -18.738 1.00 73.19 86 SER A C 1
ATOM 621 O O . SER A 1 86 ? -3.635 -9.365 -18.713 1.00 73.19 86 SER A O 1
ATOM 623 N N . ASP A 1 87 ? -1.789 -10.274 -17.793 1.00 63.75 87 ASP A N 1
ATOM 624 C CA . ASP A 1 87 ? -1.618 -9.334 -16.678 1.00 63.75 87 ASP A CA 1
ATOM 625 C C . ASP A 1 87 ? -0.665 -8.166 -17.011 1.00 63.75 87 ASP A C 1
ATOM 627 O O . ASP A 1 87 ? -0.476 -7.290 -16.174 1.00 63.75 87 ASP A O 1
ATOM 631 N N . GLN A 1 88 ? -0.082 -8.134 -18.221 1.00 68.50 88 GLN A N 1
ATOM 632 C CA . GLN A 1 88 ? 0.873 -7.115 -18.696 1.00 68.50 88 GLN A CA 1
ATOM 633 C C . GLN A 1 88 ? 2.171 -7.006 -17.864 1.00 68.50 88 GLN A C 1
ATOM 635 O O . GLN A 1 88 ? 2.937 -6.050 -18.007 1.00 68.50 88 GLN A O 1
ATOM 640 N N . SER A 1 89 ? 2.434 -7.972 -16.975 1.00 67.69 89 SER A N 1
ATOM 641 C CA . SER A 1 89 ? 3.582 -7.954 -16.057 1.00 67.69 89 SER A CA 1
ATOM 642 C C . SER A 1 89 ? 4.941 -8.041 -16.762 1.00 67.69 89 SER A C 1
ATOM 644 O O . SER A 1 89 ? 5.965 -7.648 -16.198 1.00 67.69 89 SER A O 1
ATOM 646 N N . ASP A 1 90 ? 4.950 -8.590 -17.974 1.00 66.75 90 ASP A N 1
ATOM 647 C CA . ASP A 1 90 ? 6.082 -8.743 -18.888 1.00 66.75 90 ASP A CA 1
ATOM 648 C C . ASP A 1 90 ? 6.644 -7.409 -19.380 1.00 66.75 90 ASP A C 1
ATOM 650 O O . ASP A 1 90 ? 7.858 -7.294 -19.544 1.00 66.75 90 ASP A O 1
ATOM 654 N N . GLU A 1 91 ? 5.785 -6.399 -19.535 1.00 71.75 91 GLU A N 1
ATOM 655 C CA . GLU A 1 91 ? 6.155 -5.044 -19.967 1.00 71.75 91 GLU A CA 1
ATOM 656 C C . GLU A 1 91 ? 6.102 -3.997 -18.835 1.00 71.75 91 GLU A C 1
ATOM 658 O O . GLU A 1 91 ? 6.752 -2.942 -18.910 1.00 71.75 91 GLU A O 1
ATOM 663 N N . ALA A 1 92 ? 5.370 -4.289 -17.751 1.00 62.69 92 ALA A N 1
ATOM 664 C CA . ALA A 1 92 ? 5.163 -3.379 -16.620 1.00 62.69 92 ALA A CA 1
ATOM 665 C C . ALA A 1 92 ? 6.465 -2.968 -15.904 1.00 62.69 92 ALA A C 1
ATOM 667 O O . ALA A 1 92 ? 6.604 -1.818 -15.491 1.00 62.69 92 ALA A O 1
ATOM 668 N N . TYR A 1 93 ? 7.451 -3.867 -15.794 1.00 59.25 93 TYR A N 1
ATOM 669 C CA . TYR A 1 93 ? 8.680 -3.639 -15.010 1.00 59.25 93 TYR A CA 1
ATOM 670 C C . TYR A 1 93 ? 9.928 -3.300 -15.839 1.00 59.25 93 TYR A C 1
ATOM 672 O O . TYR A 1 93 ? 11.050 -3.277 -15.326 1.00 59.25 93 TYR A O 1
ATOM 680 N N . CYS A 1 94 ? 9.755 -3.022 -17.128 1.00 61.72 94 CYS A N 1
ATOM 681 C CA . CYS A 1 94 ? 10.864 -2.787 -18.045 1.00 61.72 94 CYS A CA 1
ATOM 682 C C . CYS A 1 94 ? 11.516 -1.414 -17.848 1.00 61.72 94 CYS A C 1
ATOM 684 O O . CYS A 1 94 ? 10.835 -0.427 -17.580 1.00 61.72 94 CYS A O 1
ATOM 686 N N . GLY A 1 95 ? 12.844 -1.357 -17.993 1.00 57.69 95 GLY A N 1
ATOM 687 C CA . GLY A 1 95 ? 13.645 -0.127 -17.911 1.00 57.69 95 GLY A CA 1
ATOM 688 C C . GLY A 1 95 ? 14.102 0.281 -16.502 1.00 57.69 95 GLY A C 1
ATOM 689 O O . GLY A 1 95 ? 15.148 0.914 -16.378 1.00 57.69 95 GLY A O 1
ATOM 690 N N . CYS A 1 96 ? 13.401 -0.137 -15.444 1.00 61.69 96 CYS A N 1
ATOM 691 C CA . CYS A 1 96 ? 13.730 0.227 -14.061 1.00 61.69 96 CYS A CA 1
ATOM 692 C C . CYS A 1 96 ? 14.537 -0.883 -13.364 1.00 61.69 96 CYS A C 1
ATOM 694 O O . CYS A 1 96 ? 14.014 -1.970 -13.112 1.00 61.69 96 CYS A O 1
ATOM 696 N N . GLN A 1 97 ? 15.814 -0.636 -13.040 1.00 55.47 97 GLN A N 1
ATOM 697 C CA . GLN A 1 97 ? 16.700 -1.659 -12.468 1.00 55.47 97 GLN A CA 1
ATOM 698 C C . GLN A 1 97 ? 17.508 -1.202 -11.242 1.00 55.47 97 GLN A C 1
ATOM 700 O O . GLN A 1 97 ? 18.194 -0.184 -11.324 1.00 55.47 97 GLN A O 1
ATOM 705 N N . PRO A 1 98 ? 17.562 -2.017 -10.163 1.00 51.84 98 PRO A N 1
ATOM 706 C CA . PRO A 1 98 ? 16.837 -3.284 -9.958 1.00 51.84 98 PRO A CA 1
ATOM 707 C C . PRO A 1 98 ? 15.361 -3.057 -9.577 1.00 51.84 98 PRO A C 1
ATOM 709 O O . PRO A 1 98 ? 15.070 -2.252 -8.699 1.00 51.84 98 PRO A O 1
ATOM 712 N N . SER A 1 99 ? 14.420 -3.789 -10.179 1.00 56.41 99 SER A N 1
ATOM 713 C CA . SER A 1 99 ? 12.966 -3.538 -10.039 1.00 56.41 99 SER A CA 1
ATOM 714 C C . SER A 1 99 ? 12.438 -3.575 -8.594 1.00 56.41 99 SER A C 1
ATOM 716 O O . SER A 1 99 ? 11.456 -2.921 -8.267 1.00 56.41 99 SER A O 1
ATOM 718 N N . SER A 1 100 ? 13.123 -4.271 -7.684 1.00 60.00 100 SER A N 1
ATOM 719 C CA . SER A 1 100 ? 12.804 -4.293 -6.250 1.00 60.00 100 SER A CA 1
ATOM 720 C C . SER A 1 100 ? 13.191 -3.019 -5.483 1.00 60.00 100 SER A C 1
ATOM 722 O O . SER A 1 100 ? 12.860 -2.905 -4.306 1.00 60.00 100 SER A O 1
ATOM 724 N N . GLN A 1 101 ? 13.943 -2.100 -6.095 1.00 68.19 101 GLN A N 1
ATOM 725 C CA . GLN A 1 101 ? 14.377 -0.822 -5.507 1.00 68.19 101 GLN A CA 1
ATOM 726 C C . GLN A 1 101 ? 13.872 0.391 -6.294 1.00 68.19 101 GLN A C 1
ATOM 728 O O . GLN A 1 101 ? 14.093 1.511 -5.852 1.00 68.19 101 GLN A O 1
ATOM 733 N N . TRP A 1 102 ? 13.182 0.182 -7.417 1.00 76.81 102 TRP A N 1
ATOM 734 C CA . TRP A 1 102 ? 12.654 1.247 -8.268 1.00 76.81 102 TRP A CA 1
ATOM 735 C C . TRP A 1 102 ? 11.139 1.098 -8.456 1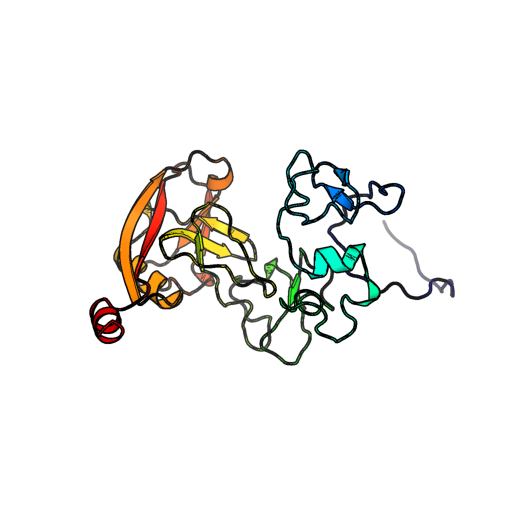.00 76.81 102 TRP A C 1
ATOM 737 O O . TRP A 1 102 ? 10.593 -0.003 -8.395 1.00 76.81 102 TRP A O 1
ATOM 747 N N . PHE A 1 103 ? 10.460 2.220 -8.645 1.00 79.50 103 PHE A N 1
ATOM 748 C CA . PHE A 1 103 ? 9.053 2.325 -9.009 1.00 79.50 103 PHE A CA 1
ATOM 749 C C . PHE A 1 103 ? 8.976 2.968 -10.390 1.00 79.50 103 PHE A C 1
ATOM 751 O O . PHE A 1 103 ? 9.730 3.897 -10.685 1.00 79.50 103 PHE A O 1
ATOM 758 N N . ARG A 1 104 ? 8.108 2.443 -11.256 1.00 77.75 104 ARG A N 1
ATOM 759 C CA . ARG A 1 104 ? 7.930 2.965 -12.609 1.00 77.75 104 ARG A CA 1
ATOM 760 C C . ARG A 1 104 ? 6.729 3.896 -12.631 1.00 77.75 104 ARG A C 1
ATOM 762 O O . ARG A 1 104 ? 5.626 3.476 -12.294 1.00 77.75 104 ARG A O 1
ATOM 769 N N . CYS A 1 105 ? 6.944 5.121 -13.093 1.00 82.75 105 CYS A N 1
ATOM 770 C CA . CYS A 1 105 ? 5.860 6.034 -13.414 1.00 82.75 105 CYS A CA 1
ATOM 771 C C . CYS A 1 105 ? 5.052 5.414 -14.568 1.00 82.75 105 CYS A C 1
ATOM 773 O O . CYS A 1 105 ? 5.600 5.109 -15.631 1.00 82.75 105 CYS A O 1
ATOM 775 N N . HIS A 1 106 ? 3.777 5.121 -14.318 1.00 74.50 106 HIS A N 1
ATOM 776 C CA . HIS A 1 106 ? 2.913 4.345 -15.213 1.00 74.50 106 HIS A CA 1
ATOM 777 C C . HIS A 1 106 ? 1.747 5.167 -15.783 1.00 74.50 106 HIS A C 1
ATOM 779 O O . HIS A 1 106 ? 1.004 4.673 -16.631 1.00 74.50 106 HIS A O 1
ATOM 785 N N . MET A 1 107 ? 1.553 6.402 -15.311 1.00 72.88 107 MET A N 1
ATOM 786 C CA . MET A 1 107 ? 0.522 7.322 -15.800 1.00 72.88 107 MET A CA 1
ATOM 787 C C . MET A 1 107 ? 1.048 8.278 -16.880 1.00 72.88 107 MET A C 1
ATOM 789 O O . MET A 1 107 ? 0.249 8.893 -17.586 1.00 72.88 107 MET A O 1
ATOM 793 N N . SER A 1 108 ? 2.369 8.406 -17.028 1.00 69.81 108 SER A N 1
ATOM 794 C CA . SER A 1 108 ? 3.019 9.166 -18.098 1.00 69.81 108 SER A CA 1
ATOM 795 C C . SER A 1 108 ? 3.472 8.273 -19.263 1.00 69.81 108 SER A C 1
ATOM 797 O O . SER A 1 108 ? 3.780 7.096 -19.098 1.00 69.81 108 SER A O 1
ATOM 799 N N . GLU A 1 109 ? 3.567 8.848 -20.469 1.00 61.06 109 GLU A N 1
ATOM 800 C CA . GLU A 1 109 ? 4.207 8.182 -21.622 1.00 61.06 109 GLU A CA 1
ATOM 801 C C . GLU A 1 109 ? 5.741 8.097 -21.474 1.00 61.06 109 GLU A C 1
ATOM 803 O O . GLU A 1 109 ? 6.410 7.371 -22.214 1.00 61.06 109 GLU A O 1
ATOM 808 N N . SER A 1 110 ? 6.318 8.837 -20.521 1.00 63.25 110 SER A N 1
ATOM 809 C CA . SER A 1 110 ? 7.718 8.712 -20.133 1.00 63.25 110 SER A CA 1
ATOM 810 C C . SER A 1 110 ? 7.938 7.409 -19.362 1.00 63.25 110 SER A C 1
ATOM 812 O O . SER A 1 110 ? 7.287 7.143 -18.357 1.00 63.25 110 SER A O 1
ATOM 814 N N . GLN A 1 111 ? 8.909 6.606 -19.802 1.00 63.59 111 GLN A N 1
ATOM 815 C CA . GLN A 1 111 ? 9.360 5.402 -19.089 1.00 63.59 111 GLN A CA 1
ATOM 816 C C . GLN A 1 111 ? 10.282 5.788 -17.918 1.00 63.59 111 GLN A C 1
ATOM 818 O O . GLN A 1 111 ? 11.435 5.367 -17.848 1.00 63.59 111 GLN A O 1
ATOM 823 N N . GLU A 1 112 ? 9.799 6.678 -17.055 1.00 77.94 112 GLU A N 1
ATOM 824 C CA . GLU A 1 112 ? 10.546 7.205 -15.918 1.00 77.94 112 GLU A CA 1
ATOM 825 C C . GLU A 1 112 ? 10.496 6.244 -14.730 1.00 77.94 112 GLU A C 1
ATOM 827 O O . GLU A 1 112 ? 9.493 5.583 -14.456 1.00 77.94 112 GLU A O 1
ATOM 832 N N . CYS A 1 113 ? 11.627 6.169 -14.037 1.00 80.75 113 CYS A N 1
ATOM 833 C CA . CYS A 1 113 ? 11.838 5.316 -12.883 1.00 80.75 113 CYS A CA 1
ATOM 834 C C . CYS A 1 113 ? 12.319 6.196 -11.733 1.00 80.75 113 CYS A C 1
ATOM 836 O O . CYS A 1 113 ? 13.300 6.924 -11.894 1.00 80.75 113 CYS A O 1
ATOM 838 N N . VAL A 1 114 ? 11.673 6.077 -10.580 1.00 87.06 114 VAL A N 1
ATOM 839 C CA . VAL A 1 114 ? 12.079 6.704 -9.313 1.00 87.06 114 VAL A CA 1
ATOM 840 C C . VAL A 1 114 ? 12.509 5.603 -8.343 1.00 87.06 114 VAL A C 1
ATOM 842 O O . VAL A 1 114 ? 12.157 4.435 -8.534 1.00 87.06 114 VAL A O 1
ATOM 845 N N . GLU A 1 115 ? 13.294 5.909 -7.315 1.00 87.62 115 GLU A N 1
ATOM 846 C CA . GLU A 1 115 ? 13.612 4.911 -6.291 1.00 87.62 115 GLU A CA 1
ATOM 847 C C . GLU A 1 115 ? 12.345 4.573 -5.475 1.00 87.62 115 GLU A C 1
ATOM 849 O O . GLU A 1 115 ? 11.497 5.427 -5.234 1.00 87.62 115 GLU A O 1
ATOM 854 N N . ARG A 1 116 ? 12.189 3.338 -4.977 1.00 84.94 116 ARG A N 1
ATOM 855 C CA . ARG A 1 116 ? 11.033 2.984 -4.119 1.00 84.94 116 ARG A CA 1
ATOM 856 C C . ARG A 1 116 ? 10.998 3.802 -2.829 1.00 84.94 116 ARG A C 1
ATOM 858 O O . ARG A 1 116 ? 9.928 3.990 -2.269 1.00 84.94 116 ARG A O 1
ATOM 865 N N . THR A 1 117 ? 12.145 4.299 -2.380 1.00 87.50 117 THR A N 1
ATOM 866 C CA . THR A 1 117 ? 12.304 5.270 -1.286 1.00 87.50 117 THR A CA 1
ATOM 867 C C . THR A 1 117 ? 11.587 6.598 -1.532 1.00 87.50 117 THR A C 1
ATOM 869 O O . THR A 1 117 ? 11.251 7.247 -0.547 1.00 87.50 117 THR A O 1
ATOM 872 N N . GLN A 1 118 ? 11.325 6.957 -2.792 1.00 89.88 118 GLN A N 1
ATOM 873 C CA . GLN A 1 118 ? 10.607 8.166 -3.219 1.00 89.88 118 GLN A CA 1
ATOM 874 C C . GLN A 1 118 ? 9.088 7.947 -3.341 1.00 89.88 118 GLN A C 1
ATOM 876 O O . GLN A 1 118 ? 8.337 8.886 -3.535 1.00 89.88 118 GLN A O 1
ATOM 881 N N . VAL A 1 119 ? 8.598 6.709 -3.208 1.00 89.44 119 VAL A N 1
ATOM 882 C CA . VAL A 1 119 ? 7.155 6.424 -3.274 1.00 89.44 119 VAL A CA 1
ATOM 883 C C . VAL A 1 119 ? 6.508 6.723 -1.926 1.00 89.44 119 VAL A C 1
ATOM 885 O O . VAL A 1 119 ? 6.855 6.088 -0.921 1.00 89.44 119 VAL A O 1
ATOM 888 N N . CYS A 1 120 ? 5.518 7.612 -1.897 1.00 89.56 120 CYS A N 1
ATOM 889 C CA . CYS A 1 120 ? 4.878 8.091 -0.674 1.00 89.56 120 CYS A CA 1
ATOM 890 C C . CYS A 1 120 ? 5.891 8.720 0.295 1.00 89.56 120 CYS A C 1
ATOM 892 O O . CYS A 1 120 ? 5.894 8.405 1.494 1.00 89.56 120 CYS A O 1
ATOM 894 N N . ASP A 1 121 ? 6.803 9.540 -0.223 1.00 87.88 121 ASP A N 1
ATOM 895 C CA . ASP A 1 121 ? 7.775 10.299 0.571 1.00 87.88 121 ASP A CA 1
ATOM 896 C C . ASP A 1 121 ? 7.352 11.766 0.799 1.00 87.88 121 ASP A C 1
ATOM 898 O O . ASP A 1 121 ? 7.782 12.381 1.783 1.00 87.88 121 ASP A O 1
ATOM 902 N N . GLY A 1 122 ? 6.405 12.252 -0.012 1.00 84.75 122 GLY A N 1
ATOM 903 C CA . GLY A 1 122 ? 5.805 13.581 0.037 1.00 84.75 122 GLY A CA 1
ATOM 904 C C . GLY A 1 122 ? 6.136 14.468 -1.169 1.00 84.75 122 GLY A C 1
ATOM 905 O O . GLY A 1 122 ? 5.387 15.419 -1.436 1.00 84.75 122 GLY A O 1
ATOM 906 N N . GLU A 1 123 ? 7.232 14.199 -1.882 1.00 87.44 123 GLU A N 1
ATOM 907 C CA . GLU A 1 123 ? 7.623 14.929 -3.090 1.00 87.44 123 GLU A CA 1
ATOM 908 C C . GLU A 1 123 ? 7.011 14.303 -4.348 1.00 87.44 123 GLU A C 1
ATOM 910 O O . GLU A 1 123 ? 6.671 13.129 -4.393 1.00 87.44 123 GLU A O 1
ATOM 915 N N . ARG A 1 124 ? 6.853 15.108 -5.404 1.00 91.06 124 ARG A N 1
ATOM 916 C CA . ARG A 1 124 ? 6.450 14.610 -6.726 1.00 91.06 124 ARG A CA 1
ATOM 917 C C . ARG A 1 124 ? 7.706 14.330 -7.545 1.00 91.06 124 ARG A C 1
ATOM 919 O O . ARG A 1 124 ? 8.242 15.260 -8.151 1.00 91.06 124 ARG A O 1
ATOM 926 N N . ASP A 1 125 ? 8.122 13.073 -7.604 1.00 90.25 125 ASP A N 1
ATOM 927 C CA . ASP A 1 125 ? 9.241 12.615 -8.426 1.00 90.25 125 ASP A CA 1
ATOM 928 C C . ASP A 1 125 ? 8.780 12.052 -9.784 1.00 90.25 125 ASP A C 1
ATOM 930 O O . ASP A 1 125 ? 9.442 12.279 -10.800 1.00 90.25 125 ASP A O 1
ATOM 934 N N . CYS A 1 126 ? 7.607 11.415 -9.862 1.00 88.44 126 CYS A N 1
ATOM 935 C CA . CYS A 1 126 ? 6.957 11.100 -11.136 1.00 88.44 126 CYS A CA 1
ATOM 936 C C . CYS A 1 126 ? 6.252 12.329 -11.738 1.00 88.44 126 CYS A C 1
ATOM 938 O O . CYS A 1 126 ? 5.575 13.089 -11.043 1.00 88.44 126 CYS A O 1
ATOM 940 N N . LEU A 1 127 ? 6.308 12.499 -13.068 1.00 88.12 127 LEU A N 1
ATOM 941 C CA . LEU A 1 127 ? 5.676 13.644 -13.747 1.00 88.12 127 LEU A CA 1
ATOM 942 C C . LEU A 1 127 ? 4.167 13.763 -13.460 1.00 88.12 127 LEU A C 1
ATOM 944 O O . LEU A 1 127 ? 3.670 14.866 -13.192 1.00 88.12 127 LEU A O 1
ATOM 948 N N . SER A 1 128 ? 3.431 12.646 -13.477 1.00 86.31 128 SER A N 1
ATOM 949 C CA . SER A 1 128 ? 1.987 12.650 -13.191 1.00 86.31 128 SER A CA 1
ATOM 950 C C . SER A 1 128 ? 1.686 12.661 -11.687 1.00 86.31 128 SER A C 1
ATOM 952 O O . SER A 1 128 ? 0.611 13.126 -11.289 1.00 86.31 128 SER A O 1
ATOM 954 N N . GLY A 1 129 ? 2.664 12.310 -10.849 1.00 87.94 129 GLY A N 1
ATOM 955 C CA . GLY A 1 129 ? 2.567 12.274 -9.390 1.00 87.94 129 GLY A CA 1
ATOM 956 C C . GLY A 1 129 ? 1.829 11.040 -8.874 1.00 87.94 129 GLY A C 1
ATOM 957 O O . GLY A 1 129 ? 0.993 11.164 -7.981 1.00 87.94 129 GLY A O 1
ATOM 958 N N . GLU A 1 130 ? 2.009 9.895 -9.533 1.00 85.69 130 GLU A N 1
ATOM 959 C CA . GLU A 1 130 ? 1.454 8.583 -9.165 1.00 85.69 130 GLU A CA 1
ATOM 960 C C . GLU A 1 130 ? 2.221 7.869 -8.038 1.00 85.69 130 GLU A C 1
ATOM 962 O O . GLU A 1 130 ? 1.647 7.059 -7.317 1.00 85.69 130 GLU A O 1
ATOM 967 N N . ASP A 1 131 ? 3.486 8.226 -7.850 1.00 89.12 131 ASP A N 1
ATOM 968 C CA . ASP A 1 131 ? 4.347 7.890 -6.712 1.00 89.12 131 ASP A CA 1
ATOM 969 C C . ASP A 1 131 ? 3.758 8.328 -5.362 1.00 89.12 131 ASP A C 1
ATOM 971 O O . ASP A 1 131 ? 3.869 7.607 -4.373 1.00 89.12 131 ASP A O 1
ATOM 975 N N . GLU A 1 132 ? 3.046 9.454 -5.346 1.00 89.62 132 GLU A N 1
ATOM 976 C CA . GLU A 1 132 ? 2.343 9.986 -4.170 1.00 89.62 132 GLU A CA 1
ATOM 977 C C . GLU A 1 132 ? 0.868 9.550 -4.082 1.00 89.62 132 GLU A C 1
ATOM 979 O O . GLU A 1 132 ? 0.064 10.123 -3.337 1.00 89.62 132 GLU A O 1
ATOM 984 N N . GLN A 1 133 ? 0.476 8.524 -4.844 1.00 86.44 133 GLN A N 1
ATOM 985 C CA . GLN A 1 133 ? -0.872 7.955 -4.827 1.00 86.44 133 GLN A CA 1
ATOM 986 C C . GLN A 1 133 ? -0.898 6.575 -4.160 1.00 86.44 133 GLN A C 1
ATOM 988 O O . GLN A 1 133 ? 0.105 5.888 -3.994 1.00 86.44 133 GLN A O 1
ATOM 993 N N . HIS A 1 134 ? -2.090 6.170 -3.715 1.00 87.12 134 HIS A N 1
ATOM 994 C CA . HIS A 1 134 ? -2.337 4.873 -3.073 1.00 87.12 134 HIS A CA 1
ATOM 995 C C . HIS A 1 134 ? -1.440 4.546 -1.853 1.00 87.12 134 HIS A C 1
ATOM 997 O O . HIS A 1 134 ? -1.238 3.385 -1.506 1.00 87.12 134 HIS A O 1
ATOM 1003 N N . CYS A 1 135 ? -0.988 5.567 -1.118 1.00 89.94 135 CYS A N 1
ATOM 1004 C CA . CYS A 1 135 ? -0.179 5.441 0.105 1.00 89.94 135 CYS A CA 1
ATOM 1005 C C . CYS A 1 135 ? -0.904 4.820 1.320 1.00 89.94 135 CYS A C 1
ATOM 1007 O O . CYS A 1 135 ? -0.374 4.810 2.433 1.00 89.94 135 CYS A O 1
ATOM 1009 N N . LEU A 1 136 ? -2.124 4.314 1.136 1.00 90.25 136 LEU A N 1
ATOM 1010 C CA . LEU A 1 136 ? -2.952 3.666 2.150 1.00 90.25 136 LEU A CA 1
ATOM 1011 C C . LEU A 1 136 ? -3.472 2.338 1.598 1.00 90.25 136 LEU A C 1
ATOM 1013 O O . LEU A 1 136 ? -3.838 2.260 0.428 1.00 90.25 136 LEU A O 1
ATOM 1017 N N . ALA A 1 137 ? -3.556 1.324 2.458 1.00 92.06 137 ALA A N 1
ATOM 1018 C CA . ALA A 1 137 ? -4.112 0.023 2.107 1.00 92.06 137 ALA A CA 1
ATOM 1019 C C . ALA A 1 137 ? -4.937 -0.584 3.252 1.00 92.06 137 ALA A C 1
ATOM 1021 O O . ALA A 1 137 ? -4.648 -0.361 4.435 1.00 92.06 137 ALA A O 1
ATOM 1022 N N . LEU A 1 138 ? -5.932 -1.402 2.895 1.00 92.12 138 LEU A N 1
ATOM 1023 C CA . LEU A 1 138 ? -6.608 -2.327 3.808 1.00 92.12 138 LEU A CA 1
ATOM 1024 C C . LEU A 1 138 ? -6.305 -3.775 3.418 1.00 92.12 138 LEU A C 1
ATOM 1026 O O . LEU A 1 138 ? -6.814 -4.260 2.412 1.00 92.12 138 LEU A O 1
ATOM 1030 N N . SER A 1 139 ? -5.530 -4.477 4.251 1.00 90.12 139 SER A N 1
ATOM 1031 C CA . SER A 1 139 ? -5.176 -5.891 4.043 1.00 90.12 139 SER A CA 1
ATOM 1032 C C . SER A 1 139 ? -5.660 -6.789 5.194 1.00 90.12 139 SER A C 1
ATOM 1034 O O . SER A 1 139 ? -5.558 -6.393 6.360 1.00 90.12 139 SER A O 1
ATOM 1036 N N . PRO A 1 140 ? -6.152 -8.016 4.927 1.00 86.69 140 PRO A N 1
ATOM 1037 C CA . PRO A 1 140 ? -6.448 -9.029 5.941 1.00 86.69 140 PRO A CA 1
ATOM 1038 C C . PRO A 1 140 ? -5.237 -9.434 6.793 1.00 86.69 140 PRO A C 1
ATOM 1040 O O . PRO A 1 140 ? -5.417 -9.983 7.880 1.00 86.69 140 PRO A O 1
ATOM 1043 N N . ALA A 1 141 ? -4.017 -9.168 6.318 1.00 84.12 141 ALA A N 1
ATOM 1044 C CA . ALA A 1 141 ? -2.758 -9.460 6.993 1.00 84.12 141 ALA A CA 1
ATOM 1045 C C . ALA A 1 141 ? -1.910 -8.189 7.184 1.00 84.12 141 ALA A C 1
ATOM 1047 O O . ALA A 1 141 ? -2.215 -7.120 6.666 1.00 84.12 141 ALA A O 1
ATOM 1048 N N . VAL A 1 142 ? -0.796 -8.303 7.912 1.00 80.62 142 VAL A N 1
ATOM 1049 C CA . VAL A 1 142 ? 0.204 -7.221 8.064 1.00 80.62 142 VAL A CA 1
ATOM 1050 C C . VAL A 1 142 ? 1.214 -7.259 6.905 1.00 80.62 142 VAL A C 1
ATOM 1052 O O . VAL A 1 142 ? 2.417 -7.112 7.089 1.00 80.62 142 VAL A O 1
ATOM 1055 N N . LEU A 1 143 ? 0.705 -7.539 5.708 1.00 80.12 143 LEU A N 1
ATOM 1056 C CA . LEU A 1 143 ? 1.423 -7.650 4.445 1.00 80.12 143 LEU A CA 1
ATOM 1057 C C . LEU A 1 143 ? 0.500 -7.068 3.375 1.00 80.12 143 LEU A C 1
ATOM 1059 O O . LEU A 1 143 ? -0.684 -7.410 3.342 1.00 80.12 143 LEU A O 1
ATOM 1063 N N . VAL A 1 144 ? 1.021 -6.174 2.541 1.00 83.56 144 VAL A N 1
ATOM 1064 C CA . VAL A 1 144 ? 0.286 -5.615 1.403 1.00 83.56 144 VAL A CA 1
ATOM 1065 C C . VAL A 1 144 ? 0.658 -6.417 0.167 1.00 83.56 144 VAL A C 1
ATOM 1067 O O . VAL A 1 144 ? 1.844 -6.600 -0.107 1.00 83.56 144 VAL A O 1
ATOM 1070 N N . GLN A 1 145 ? -0.350 -6.903 -0.551 1.00 81.00 145 GLN A N 1
ATOM 1071 C CA . GLN A 1 145 ? -0.183 -7.375 -1.919 1.00 81.00 145 GLN A CA 1
ATOM 1072 C C . GLN A 1 145 ? -0.264 -6.146 -2.827 1.00 81.00 145 GLN A C 1
ATOM 1074 O O . GLN A 1 145 ? -1.177 -5.333 -2.689 1.00 81.00 145 GLN A O 1
ATOM 1079 N N . GLU A 1 146 ? 0.740 -5.966 -3.677 1.00 78.75 146 GLU A N 1
ATOM 1080 C CA . GLU A 1 146 ? 0.788 -4.912 -4.691 1.00 78.75 146 GLU A CA 1
ATOM 1081 C C . GLU A 1 146 ? 0.616 -5.570 -6.063 1.00 78.75 146 GLU A C 1
ATOM 1083 O O . GLU A 1 146 ? 1.117 -6.676 -6.279 1.00 78.75 146 GLU A O 1
ATOM 1088 N N . ASP A 1 147 ? -0.086 -4.902 -6.973 1.00 63.78 147 ASP A N 1
ATOM 1089 C CA . ASP A 1 147 ? -0.239 -5.350 -8.353 1.00 63.78 147 ASP A CA 1
ATOM 1090 C C . ASP A 1 147 ? 1.022 -5.082 -9.201 1.00 63.78 147 ASP A C 1
ATOM 1092 O O . ASP A 1 147 ? 2.055 -4.594 -8.725 1.00 63.78 147 ASP A O 1
ATOM 1096 N N . VAL A 1 148 ? 0.924 -5.376 -10.501 1.00 63.09 148 VAL A N 1
ATOM 1097 C CA . VAL A 1 148 ? 2.006 -5.173 -11.480 1.00 63.09 148 VAL A CA 1
ATOM 1098 C C . VAL A 1 148 ? 2.438 -3.704 -11.635 1.00 63.09 148 VAL A C 1
ATOM 1100 O O . VAL A 1 148 ? 3.509 -3.437 -12.174 1.00 63.09 148 VAL A O 1
ATOM 1103 N N . LEU A 1 149 ? 1.635 -2.749 -11.152 1.00 68.19 149 LEU A N 1
ATOM 1104 C CA . LEU A 1 149 ? 1.909 -1.310 -11.167 1.00 68.19 149 LEU A CA 1
ATOM 1105 C C . LEU A 1 149 ? 2.409 -0.797 -9.804 1.00 68.19 149 LEU A C 1
ATOM 1107 O O . LEU A 1 149 ? 2.754 0.374 -9.675 1.00 68.19 149 LEU A O 1
ATOM 1111 N N . GLY A 1 150 ? 2.484 -1.653 -8.779 1.00 72.88 150 GLY A N 1
ATOM 1112 C CA . GLY A 1 150 ? 2.848 -1.255 -7.417 1.00 72.88 150 GLY A CA 1
ATOM 1113 C C . GLY A 1 150 ? 1.697 -0.618 -6.626 1.00 72.88 150 GLY A C 1
ATOM 1114 O O . GLY A 1 150 ? 1.955 -0.007 -5.579 1.00 72.88 150 GLY A O 1
ATOM 1115 N N . VAL A 1 151 ? 0.458 -0.753 -7.115 1.00 80.44 151 VAL A N 1
ATOM 1116 C CA . VAL A 1 151 ? -0.776 -0.299 -6.462 1.00 80.44 151 VAL A CA 1
ATOM 1117 C C . VAL A 1 151 ? -1.237 -1.382 -5.474 1.00 80.44 151 VAL A C 1
ATOM 1119 O O . VAL A 1 151 ? -1.272 -2.559 -5.828 1.00 80.44 151 VAL A O 1
ATOM 1122 N N . PRO A 1 152 ? -1.584 -1.039 -4.221 1.00 85.94 152 PRO A N 1
ATOM 1123 C CA . PRO A 1 152 ? -2.043 -2.010 -3.234 1.00 85.94 152 PRO A CA 1
ATOM 1124 C C . PRO A 1 152 ? -3.412 -2.608 -3.586 1.00 85.94 152 PRO A C 1
ATOM 1126 O O . PRO A 1 152 ? -4.383 -1.876 -3.813 1.00 85.94 152 PRO A O 1
ATOM 1129 N N . GLU A 1 153 ? -3.528 -3.934 -3.508 1.00 86.56 153 GLU A N 1
ATOM 1130 C CA . GLU A 1 153 ? -4.825 -4.608 -3.504 1.00 86.56 153 GLU A CA 1
ATOM 1131 C C . GLU A 1 153 ? -5.556 -4.279 -2.194 1.00 86.56 153 G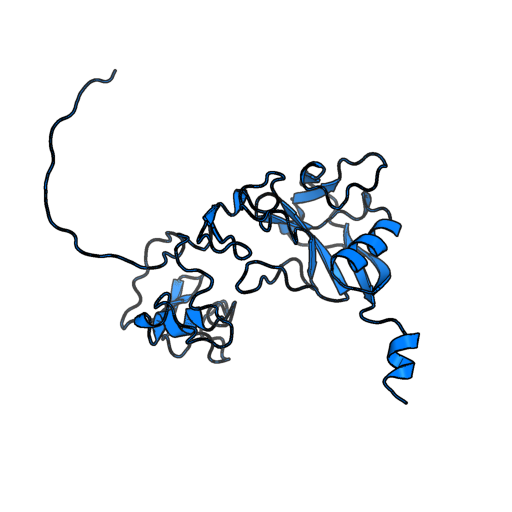LU A C 1
ATOM 1133 O O . GLU A 1 153 ? -5.056 -4.489 -1.085 1.00 86.56 153 GLU A O 1
ATOM 1138 N N . ASN A 1 154 ? -6.747 -3.696 -2.325 1.00 89.25 154 ASN A N 1
ATOM 1139 C CA . ASN A 1 154 ? -7.535 -3.227 -1.196 1.00 89.25 154 ASN A CA 1
ATOM 1140 C C . ASN A 1 154 ? -8.692 -4.174 -0.921 1.00 89.25 154 ASN A C 1
ATOM 1142 O O . ASN A 1 154 ? -9.515 -4.411 -1.798 1.00 89.25 154 ASN A O 1
ATOM 1146 N N . HIS A 1 155 ? -8.822 -4.613 0.328 1.00 89.81 155 HIS A N 1
ATOM 1147 C CA . HIS A 1 155 ? -9.927 -5.459 0.767 1.00 89.81 155 HIS A CA 1
ATOM 1148 C C . HIS A 1 155 ? -10.988 -4.658 1.544 1.00 89.81 155 HIS A C 1
ATOM 1150 O O . HIS A 1 155 ? -10.647 -3.738 2.296 1.00 89.81 155 HIS A O 1
ATOM 1156 N N . PRO A 1 156 ? -12.277 -5.053 1.484 1.00 90.38 156 PRO A N 1
ATOM 1157 C CA . PRO A 1 156 ? -13.372 -4.380 2.196 1.00 90.38 156 PRO A CA 1
ATOM 1158 C C . PRO A 1 156 ? -13.249 -4.472 3.722 1.00 90.38 156 PRO A C 1
ATOM 1160 O O . PRO A 1 156 ? -14.007 -3.841 4.461 1.00 90.38 156 PRO A O 1
ATOM 1163 N N . GLN A 1 157 ? -12.329 -5.289 4.230 1.00 92.94 157 GLN A N 1
ATOM 1164 C CA . GLN A 1 157 ? -12.047 -5.424 5.647 1.00 92.94 157 GLN A CA 1
ATOM 1165 C C . GLN A 1 157 ? -10.573 -5.783 5.854 1.00 92.94 157 GLN A C 1
ATOM 1167 O O . GLN A 1 157 ? -10.099 -6.769 5.296 1.00 92.94 157 GLN A O 1
ATOM 1172 N N . GLY A 1 158 ? -9.869 -5.035 6.704 1.00 92.50 158 GLY A N 1
ATOM 1173 C CA . GLY A 1 158 ? -8.450 -5.281 6.953 1.00 92.50 158 GLY A CA 1
ATOM 1174 C C . GLY A 1 158 ? -7.815 -4.365 7.995 1.00 92.50 158 GLY A C 1
ATOM 1175 O O . GLY A 1 158 ? -8.454 -3.472 8.558 1.00 92.50 158 GLY A O 1
ATOM 1176 N N . TYR A 1 159 ? -6.533 -4.600 8.254 1.00 91.62 159 TYR A N 1
ATOM 1177 C CA . TYR A 1 159 ? -5.646 -3.700 8.982 1.00 91.62 159 TYR A CA 1
ATOM 1178 C C . TYR A 1 159 ? -5.355 -2.454 8.146 1.00 91.62 159 TYR A C 1
ATOM 1180 O O . TYR A 1 159 ? -5.103 -2.566 6.948 1.00 91.62 159 TYR A O 1
ATOM 1188 N N . LEU A 1 160 ? -5.345 -1.280 8.783 1.00 91.62 160 LEU A N 1
ATOM 1189 C CA . LEU A 1 160 ? -4.920 -0.044 8.130 1.00 91.62 160 LEU A CA 1
ATOM 1190 C C . LEU A 1 160 ? -3.394 0.011 8.040 1.00 91.62 160 LEU A C 1
ATOM 1192 O O . LEU A 1 160 ? -2.699 0.082 9.064 1.00 91.62 160 LEU A O 1
ATOM 1196 N N . LEU A 1 161 ? -2.907 0.013 6.805 1.00 89.81 161 LEU A N 1
ATOM 1197 C CA . LEU A 1 161 ? -1.500 0.093 6.446 1.00 89.81 161 LEU A CA 1
ATOM 1198 C C . LEU A 1 161 ? -1.242 1.418 5.717 1.00 89.81 161 LEU A C 1
ATOM 1200 O O . LEU A 1 161 ? -2.068 1.877 4.931 1.00 89.81 161 LEU A O 1
ATOM 1204 N N . VAL A 1 162 ? -0.106 2.044 6.021 1.00 88.94 162 VAL A N 1
ATOM 1205 C CA . VAL A 1 162 ? 0.346 3.322 5.456 1.00 88.94 162 VAL A CA 1
ATOM 1206 C C . VAL A 1 162 ? 1.721 3.112 4.837 1.00 88.94 162 VAL A C 1
ATOM 1208 O O . VAL A 1 162 ? 2.608 2.579 5.510 1.00 88.94 162 VAL A O 1
ATOM 1211 N N . ARG A 1 163 ? 1.897 3.518 3.580 1.00 88.69 163 ARG A N 1
ATOM 1212 C CA . ARG A 1 163 ? 3.179 3.506 2.870 1.00 88.69 163 ARG A CA 1
ATOM 1213 C C . ARG A 1 163 ? 3.900 4.819 3.141 1.00 88.69 163 ARG A C 1
ATOM 1215 O O . ARG A 1 163 ? 3.286 5.872 3.024 1.00 88.69 163 ARG A O 1
ATOM 1222 N N . LEU A 1 164 ? 5.169 4.746 3.532 1.00 86.38 164 LEU A N 1
ATOM 1223 C CA . LEU A 1 164 ? 6.037 5.901 3.769 1.00 86.38 164 LEU A CA 1
ATOM 1224 C C . LEU A 1 164 ? 7.427 5.578 3.226 1.00 86.38 164 LEU A C 1
ATOM 1226 O O . LEU A 1 164 ? 8.031 4.599 3.680 1.00 86.38 164 L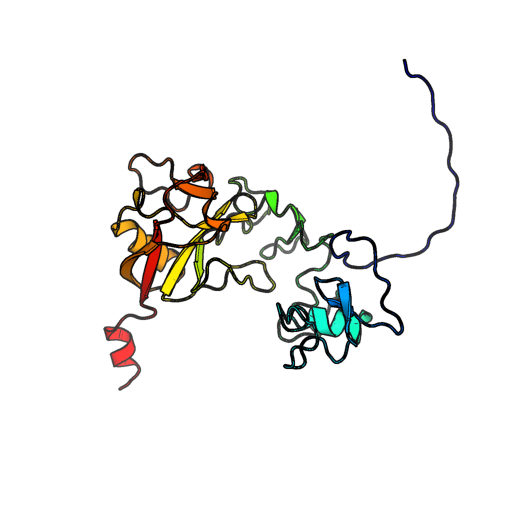EU A O 1
ATOM 1230 N N . SER A 1 165 ? 7.917 6.365 2.267 1.00 87.81 165 SER A N 1
ATOM 1231 C CA . SER A 1 165 ? 9.197 6.132 1.577 1.00 87.81 165 SER A CA 1
ATOM 1232 C C . SER A 1 165 ? 9.359 4.669 1.120 1.00 87.81 165 SER A C 1
ATOM 1234 O O . SER A 1 165 ? 10.307 3.970 1.492 1.00 87.81 165 SER A O 1
ATOM 1236 N N . GLY A 1 166 ? 8.348 4.159 0.415 1.00 85.44 166 GLY A N 1
ATOM 1237 C CA . GLY A 1 166 ? 8.264 2.794 -0.115 1.00 85.44 166 GLY A CA 1
ATOM 1238 C C . GLY A 1 166 ? 7.885 1.699 0.881 1.00 85.44 166 GLY A C 1
ATOM 1239 O O . GLY A 1 166 ? 7.560 0.588 0.458 1.00 85.44 166 GLY A O 1
ATOM 1240 N N . MET A 1 167 ? 7.900 1.980 2.187 1.00 85.88 167 MET A N 1
ATOM 1241 C CA . MET A 1 167 ? 7.754 0.974 3.244 1.00 85.88 167 MET A CA 1
ATOM 1242 C C . MET A 1 167 ? 6.371 1.014 3.901 1.00 85.88 167 MET A C 1
ATOM 1244 O O . MET A 1 167 ? 5.890 2.071 4.301 1.00 85.88 167 MET A O 1
ATOM 1248 N N . TRP A 1 168 ? 5.749 -0.154 4.074 1.00 87.75 168 TRP A N 1
ATOM 1249 C CA . TRP A 1 168 ? 4.433 -0.287 4.705 1.00 87.75 168 TRP A CA 1
ATOM 1250 C C . TRP A 1 168 ? 4.511 -0.401 6.235 1.00 87.75 168 TRP A C 1
ATOM 1252 O O . TRP A 1 168 ? 5.279 -1.194 6.783 1.00 87.75 168 TRP A O 1
ATOM 1262 N N . TYR A 1 169 ? 3.657 0.354 6.928 1.00 86.25 169 TYR A N 1
ATOM 1263 C CA . TYR A 1 169 ? 3.549 0.395 8.388 1.00 86.25 169 TYR A CA 1
ATOM 1264 C C . TYR A 1 169 ? 2.093 0.301 8.848 1.00 86.25 169 TYR A C 1
ATOM 1266 O O . TYR A 1 169 ? 1.210 0.944 8.288 1.00 86.25 169 TYR A O 1
ATOM 1274 N N . THR A 1 170 ? 1.828 -0.428 9.933 1.00 86.38 170 THR A N 1
ATOM 1275 C CA . THR A 1 170 ? 0.504 -0.416 10.583 1.00 86.38 170 THR A CA 1
ATOM 1276 C C . THR A 1 170 ? 0.227 0.917 11.271 1.00 86.38 170 THR A C 1
ATOM 1278 O O . THR A 1 170 ? 1.129 1.471 11.907 1.00 86.38 170 THR A O 1
ATOM 1281 N N . TYR A 1 171 ? -1.025 1.379 11.253 1.00 86.00 171 TYR A N 1
ATOM 1282 C CA . TYR A 1 171 ? -1.445 2.544 12.039 1.00 86.00 171 TYR A CA 1
ATOM 1283 C C . TYR A 1 171 ? -1.864 2.173 13.475 1.00 86.00 171 TYR A C 1
ATOM 1285 O O . TYR A 1 171 ? -2.623 1.223 13.695 1.00 86.00 171 TYR A O 1
ATOM 1293 N N . LEU A 1 172 ? -1.417 2.950 14.470 1.00 84.56 172 LEU A N 1
ATOM 1294 C CA . LEU A 1 172 ? -1.741 2.732 15.889 1.00 84.56 172 LEU A CA 1
ATOM 1295 C C . LEU A 1 172 ? -3.163 3.157 16.269 1.00 84.56 172 LEU A C 1
ATOM 1297 O O . LEU A 1 172 ? -3.540 4.321 16.128 1.00 84.56 172 LEU A O 1
ATOM 1301 N N . TYR A 1 173 ? -3.917 2.245 16.887 1.00 85.25 173 TYR A N 1
ATOM 1302 C CA . TYR A 1 173 ? -5.290 2.519 17.317 1.00 85.25 173 TYR A CA 1
ATOM 1303 C C . TYR A 1 173 ? -5.381 3.625 18.374 1.00 85.25 173 TYR A C 1
ATOM 1305 O O . TYR A 1 173 ? -6.309 4.427 18.347 1.00 85.25 173 TYR A O 1
ATOM 1313 N N . SER A 1 174 ? -4.402 3.728 19.280 1.00 80.94 174 SER A N 1
ATOM 1314 C CA . SER A 1 174 ? -4.393 4.757 20.333 1.00 80.94 174 SER A CA 1
ATOM 1315 C C . SER A 1 174 ? -4.316 6.195 19.804 1.00 80.94 174 SER A C 1
ATOM 1317 O O . SER A 1 174 ? -4.581 7.125 20.558 1.00 80.94 174 SER A O 1
ATOM 1319 N N . MET A 1 175 ? -3.951 6.375 18.530 1.00 75.62 175 MET A N 1
ATOM 1320 C CA . MET A 1 175 ? -3.897 7.668 17.842 1.00 75.62 175 MET A CA 1
ATOM 1321 C C . MET A 1 175 ? -5.023 7.839 16.809 1.00 75.62 175 MET A C 1
ATOM 1323 O O . MET A 1 175 ? -5.029 8.822 16.069 1.00 75.62 175 MET A O 1
ATOM 1327 N N . TRP A 1 176 ? -5.943 6.877 16.699 1.00 84.81 176 TRP A N 1
ATOM 1328 C CA . TRP A 1 176 ? -6.969 6.862 15.662 1.00 84.81 176 TRP A CA 1
ATOM 1329 C C . TRP A 1 176 ? -8.253 7.559 16.114 1.00 84.81 176 TRP A C 1
ATOM 1331 O O . TRP A 1 176 ? -8.810 7.244 17.165 1.00 84.81 176 TRP A O 1
ATOM 1341 N N . LYS A 1 177 ? -8.767 8.475 15.288 1.00 83.62 177 LYS A N 1
ATOM 1342 C CA . LYS A 1 177 ? -10.078 9.107 15.494 1.00 83.62 177 LYS A CA 1
ATOM 1343 C C . LYS A 1 177 ? -11.111 8.348 14.636 1.00 83.62 177 LYS A C 1
ATOM 1345 O O . LYS A 1 177 ? -10.956 8.335 13.419 1.00 83.62 177 LYS A O 1
ATOM 1350 N N . PRO A 1 178 ? -12.168 7.724 15.199 1.00 80.31 178 PRO A N 1
ATOM 1351 C CA . PRO A 1 178 ? -13.032 6.796 14.452 1.00 80.31 178 PRO A CA 1
ATOM 1352 C C . PRO A 1 178 ? -13.666 7.337 13.161 1.00 80.31 178 PRO A C 1
ATOM 1354 O O . PRO A 1 178 ? -13.844 6.578 12.213 1.00 80.31 178 PRO A O 1
ATOM 1357 N N . TYR A 1 179 ? -13.973 8.637 13.089 1.00 82.62 179 TYR A N 1
ATOM 1358 C CA . TYR A 1 179 ? -14.577 9.252 11.899 1.00 82.62 179 TYR A CA 1
ATOM 1359 C C . TYR A 1 179 ? -13.671 9.190 10.655 1.00 82.62 179 TYR A C 1
ATOM 1361 O O . TYR A 1 179 ? -14.166 9.126 9.532 1.00 82.62 179 TYR A O 1
ATOM 1369 N N . LEU A 1 180 ? -12.351 9.139 10.854 1.00 86.06 180 LEU A N 1
ATOM 1370 C CA . LEU A 1 180 ? -11.349 9.052 9.792 1.00 86.06 180 LEU A CA 1
ATOM 1371 C C . LEU A 1 180 ? -11.485 7.768 8.966 1.00 86.06 180 LEU A C 1
ATOM 1373 O O . LEU A 1 180 ? -11.152 7.750 7.786 1.00 86.06 180 LEU A O 1
ATOM 1377 N N . SER A 1 181 ? -12.041 6.704 9.553 1.00 90.06 181 SER A N 1
ATOM 1378 C CA . SER A 1 181 ? -12.287 5.443 8.850 1.00 90.06 181 SER A CA 1
ATOM 1379 C C . SER A 1 181 ? -13.239 5.606 7.670 1.00 90.06 181 SER A C 1
ATOM 1381 O O . SER A 1 181 ? -13.072 4.923 6.667 1.00 90.06 181 SER A O 1
ATOM 1383 N N . HIS A 1 182 ? -14.210 6.521 7.763 1.00 90.31 182 HIS A N 1
ATOM 1384 C CA . HIS A 1 182 ? -15.118 6.805 6.654 1.00 90.31 182 HIS A CA 1
ATOM 1385 C C . HIS A 1 182 ? -14.369 7.428 5.469 1.00 90.31 182 HIS A C 1
ATOM 1387 O O . HIS A 1 182 ? -14.571 6.993 4.339 1.00 90.31 182 HIS A O 1
ATOM 1393 N N . LEU A 1 183 ? -13.450 8.363 5.740 1.00 87.62 183 LEU A N 1
ATOM 1394 C CA . LEU A 1 183 ? -12.605 8.988 4.720 1.00 87.62 183 LEU A CA 1
ATOM 1395 C C . LEU A 1 183 ? -11.655 7.971 4.069 1.00 87.62 183 LEU A C 1
ATOM 1397 O O . LEU A 1 183 ? -11.525 7.969 2.852 1.00 87.62 183 LEU A O 1
ATOM 1401 N N . VAL A 1 184 ? -11.044 7.072 4.855 1.00 90.00 184 VAL A N 1
ATOM 1402 C CA . VAL A 1 184 ? -10.210 5.979 4.315 1.00 90.00 184 VAL A CA 1
ATOM 1403 C C . VAL A 1 184 ? -11.013 5.090 3.369 1.00 90.00 184 VAL A C 1
ATOM 1405 O O . VAL A 1 184 ? -10.560 4.835 2.261 1.00 90.00 184 VAL A O 1
ATOM 1408 N N . CYS A 1 185 ? -12.208 4.644 3.767 1.00 91.62 185 CYS A N 1
ATOM 1409 C CA . CYS A 1 185 ? -13.041 3.813 2.897 1.00 91.62 185 CYS A CA 1
ATOM 1410 C C . CYS A 1 185 ? -13.356 4.517 1.567 1.00 91.62 185 CYS A C 1
ATOM 1412 O O . CYS A 1 185 ? -13.157 3.911 0.520 1.00 91.62 185 CYS A O 1
ATOM 1414 N N . LEU A 1 186 ? -13.760 5.793 1.606 1.00 88.94 186 LEU A N 1
ATOM 1415 C CA . LEU A 1 186 ? -14.025 6.589 0.400 1.00 88.94 186 LEU A CA 1
ATOM 1416 C C . LEU A 1 186 ? -12.790 6.708 -0.507 1.00 88.94 186 LEU A C 1
ATOM 1418 O O . LEU A 1 186 ? -12.902 6.506 -1.713 1.00 88.94 186 LEU A O 1
ATOM 1422 N N . GLN A 1 187 ? -11.612 6.984 0.065 1.00 86.38 187 GLN A N 1
ATOM 1423 C CA . GLN A 1 187 ? -10.357 7.105 -0.688 1.00 86.38 187 GLN A CA 1
ATOM 1424 C C . GLN A 1 187 ? -9.947 5.792 -1.373 1.00 86.38 187 GLN A C 1
ATOM 1426 O O . GLN A 1 187 ? -9.353 5.813 -2.447 1.00 86.38 187 GLN A O 1
ATOM 1431 N N . LEU A 1 188 ? -10.273 4.653 -0.761 1.00 89.25 188 LEU A N 1
ATOM 1432 C CA . LEU A 1 188 ? -10.008 3.314 -1.293 1.00 89.25 188 LEU A CA 1
ATOM 1433 C C . LEU A 1 188 ? -11.119 2.797 -2.231 1.00 89.25 188 LEU A C 1
ATOM 1435 O O . LEU A 1 188 ? -11.123 1.620 -2.577 1.00 89.25 188 LEU A O 1
ATOM 1439 N N . GLY A 1 189 ? -12.067 3.653 -2.634 1.00 89.19 189 GLY A N 1
ATOM 1440 C CA . GLY A 1 189 ? -13.139 3.319 -3.581 1.00 89.19 189 GLY A CA 1
ATOM 1441 C C . GLY A 1 189 ? -14.396 2.687 -2.968 1.00 89.19 189 GLY A C 1
ATOM 1442 O O . GLY A 1 189 ? -15.315 2.335 -3.703 1.00 89.19 189 GLY A O 1
ATOM 1443 N N . TYR A 1 190 ? -14.480 2.565 -1.641 1.00 92.31 190 TYR A N 1
ATOM 1444 C CA . TYR A 1 190 ? -15.642 2.015 -0.936 1.00 92.31 190 TYR A CA 1
ATOM 1445 C C . TYR A 1 190 ? -16.670 3.091 -0.574 1.00 92.31 190 TYR A C 1
ATOM 1447 O O . TYR A 1 190 ? -16.325 4.216 -0.223 1.00 92.31 190 TYR A O 1
ATOM 1455 N N . TYR A 1 191 ? -17.949 2.720 -0.516 1.00 90.00 191 TYR A N 1
ATOM 1456 C CA . TYR A 1 191 ? -19.043 3.645 -0.209 1.00 90.00 191 TYR A CA 1
ATOM 1457 C C . TYR A 1 191 ? -18.988 4.248 1.211 1.00 90.00 191 TYR A C 1
ATOM 1459 O O . TYR A 1 191 ? -19.241 5.439 1.387 1.00 90.00 191 TYR A O 1
ATOM 1467 N N . LYS A 1 192 ? -18.684 3.455 2.255 1.00 92.31 192 LYS A N 1
ATOM 1468 C CA . LYS A 1 192 ? -18.509 3.968 3.636 1.00 92.31 192 LYS A CA 1
ATOM 1469 C C . LYS A 1 192 ? -17.823 2.988 4.581 1.00 92.31 192 LYS A C 1
ATOM 1471 O O . LYS A 1 192 ? -17.936 1.779 4.415 1.00 92.31 192 LYS A O 1
ATOM 1476 N N . ALA A 1 193 ? -17.241 3.501 5.666 1.00 93.06 193 ALA A N 1
ATOM 1477 C CA . ALA A 1 193 ? -16.946 2.685 6.845 1.00 93.06 193 ALA A CA 1
ATOM 1478 C C . ALA A 1 193 ? -18.228 2.185 7.529 1.00 93.06 193 ALA A C 1
ATOM 1480 O O . ALA A 1 193 ? -19.151 2.955 7.793 1.00 93.06 193 ALA A O 1
ATOM 1481 N N . ILE A 1 194 ? -18.238 0.894 7.858 1.00 92.44 194 ILE A N 1
ATOM 1482 C CA . ILE A 1 194 ? -19.236 0.230 8.704 1.00 92.44 194 ILE A CA 1
ATOM 1483 C C . ILE A 1 194 ? -18.736 0.171 10.149 1.00 92.44 194 ILE A C 1
ATOM 1485 O O . ILE A 1 194 ? -19.504 0.381 11.087 1.00 92.44 194 ILE A O 1
ATOM 1489 N N . LYS A 1 195 ? -17.455 -0.175 10.340 1.00 91.75 195 LYS A N 1
ATOM 1490 C CA . LYS A 1 195 ? -16.893 -0.478 11.659 1.00 91.75 195 LYS A CA 1
ATOM 1491 C C . LYS A 1 195 ? -15.390 -0.223 11.712 1.00 91.75 195 LYS A C 1
ATOM 1493 O O . LYS A 1 195 ? -14.686 -0.444 10.730 1.00 91.75 195 LYS A O 1
ATOM 1498 N N . THR A 1 196 ? -14.914 0.143 12.896 1.00 91.56 196 THR A N 1
ATOM 1499 C CA . THR A 1 196 ? -13.492 0.289 13.211 1.00 91.56 196 THR A CA 1
ATOM 1500 C C . THR A 1 196 ? -13.227 -0.379 14.548 1.00 91.56 196 THR A C 1
ATOM 1502 O O . THR A 1 196 ? -13.889 -0.058 15.533 1.00 91.56 196 THR A O 1
ATOM 1505 N N . ASP A 1 197 ? -12.278 -1.309 14.580 1.00 90.38 197 ASP A N 1
ATOM 1506 C CA . ASP A 1 197 ? -11.947 -2.115 15.752 1.00 90.38 197 ASP A CA 1
ATOM 1507 C C . ASP A 1 197 ? -10.454 -1.990 16.106 1.00 90.38 197 ASP A C 1
ATOM 1509 O O . ASP A 1 197 ? -9.608 -2.011 15.205 1.00 90.38 197 ASP A O 1
ATOM 1513 N N . PRO A 1 198 ? -10.097 -1.935 17.401 1.00 90.19 198 PRO A N 1
ATOM 1514 C CA . PRO A 1 198 ? -8.736 -2.205 17.846 1.00 90.19 198 PRO A CA 1
ATOM 1515 C C . PRO A 1 198 ? -8.403 -3.691 17.674 1.00 90.19 198 PRO A C 1
ATOM 1517 O O . PRO A 1 198 ? -9.172 -4.564 18.086 1.00 90.19 198 PRO A O 1
ATOM 1520 N N . ARG A 1 199 ? -7.224 -4.001 17.127 1.00 88.31 199 ARG A N 1
ATOM 1521 C CA . ARG A 1 199 ? -6.692 -5.372 17.062 1.00 88.31 199 ARG A CA 1
ATOM 1522 C C . ARG A 1 199 ? -5.274 -5.427 17.612 1.00 88.31 199 ARG A C 1
ATOM 1524 O O . ARG A 1 199 ? -4.399 -4.729 17.119 1.00 88.31 199 ARG A O 1
ATOM 1531 N N . SER A 1 200 ? -5.039 -6.268 18.615 1.00 85.50 200 SER A N 1
ATOM 1532 C CA . SER A 1 200 ? -3.697 -6.520 19.148 1.00 85.50 200 SER A CA 1
ATOM 1533 C C . SER A 1 200 ? -2.961 -7.549 18.286 1.00 85.50 200 SER A C 1
ATOM 1535 O O . SER A 1 200 ? -3.492 -8.627 18.021 1.00 85.50 200 SER A O 1
ATOM 1537 N N . LEU A 1 201 ? -1.742 -7.220 17.864 1.00 77.38 201 LEU A N 1
ATOM 1538 C CA . LEU A 1 201 ? -0.870 -8.076 17.058 1.00 77.38 201 LEU A CA 1
ATOM 1539 C C . LEU A 1 201 ? 0.333 -8.564 17.878 1.00 77.38 201 LEU A C 1
ATOM 1541 O O . LEU A 1 201 ? 1.042 -7.769 18.483 1.00 77.38 201 LEU A O 1
ATOM 1545 N N . ASN A 1 202 ? 0.637 -9.859 17.852 1.00 66.75 202 ASN A N 1
ATOM 1546 C CA . ASN A 1 202 ? 1.825 -10.412 18.516 1.00 66.75 202 ASN A CA 1
ATOM 1547 C C . ASN A 1 202 ? 2.928 -10.715 17.488 1.00 66.75 202 ASN A C 1
ATOM 1549 O O . ASN A 1 202 ? 3.336 -11.861 17.330 1.00 66.75 202 ASN A O 1
ATOM 1553 N N . LEU A 1 203 ? 3.376 -9.687 16.756 1.00 58.59 203 LEU A N 1
ATOM 1554 C CA . LEU A 1 203 ? 4.387 -9.803 15.696 1.00 58.59 203 LEU A CA 1
ATOM 1555 C C . LEU A 1 203 ? 5.573 -8.851 15.943 1.00 58.59 203 LEU A C 1
ATOM 1557 O O . LEU A 1 203 ? 5.347 -7.700 16.321 1.00 58.59 203 LEU A O 1
ATOM 1561 N N . PRO A 1 204 ? 6.826 -9.260 15.653 1.00 52.56 204 PRO A N 1
ATOM 1562 C CA . PRO A 1 204 ? 8.002 -8.388 15.778 1.00 52.56 204 PRO A CA 1
ATOM 1563 C C . PRO A 1 204 ? 7.975 -7.194 14.804 1.00 52.56 204 PRO A C 1
ATOM 1565 O O . PRO A 1 204 ? 8.619 -6.174 15.048 1.00 52.56 204 PRO A O 1
ATOM 1568 N N . VAL A 1 205 ? 7.185 -7.292 13.729 1.00 50.53 205 VAL A N 1
ATOM 1569 C CA . VAL A 1 205 ? 6.967 -6.236 12.725 1.00 50.53 205 VAL A CA 1
ATOM 1570 C C . VAL A 1 205 ? 6.354 -4.969 13.340 1.00 50.53 205 VAL A C 1
ATOM 1572 O O . VAL A 1 205 ? 6.691 -3.863 12.927 1.00 50.53 205 VAL A O 1
ATOM 1575 N N . VAL A 1 206 ? 5.531 -5.098 14.388 1.00 56.22 206 VAL A N 1
ATOM 1576 C CA . VAL A 1 206 ? 4.824 -3.960 15.015 1.00 56.22 206 VAL A CA 1
ATOM 1577 C C . VAL A 1 206 ? 5.762 -3.062 15.835 1.00 56.22 206 VAL A C 1
ATOM 1579 O O . VAL A 1 206 ? 5.360 -1.996 16.280 1.00 56.22 206 VAL A O 1
ATOM 1582 N N . THR A 1 207 ? 7.044 -3.419 15.980 1.00 55.56 207 THR A N 1
ATOM 1583 C CA . THR A 1 207 ? 8.058 -2.575 16.648 1.00 55.56 207 THR A CA 1
ATOM 1584 C C . THR A 1 207 ? 8.266 -1.204 15.995 1.00 55.56 207 THR A C 1
ATOM 1586 O O . THR A 1 207 ? 8.897 -0.337 16.604 1.00 55.56 207 THR A O 1
ATOM 1589 N N . LYS A 1 208 ? 7.734 -0.980 14.786 1.00 66.00 208 LYS A N 1
ATOM 1590 C CA . LYS A 1 208 ? 7.592 0.328 14.140 1.00 66.00 208 LYS A CA 1
ATOM 1591 C C . LYS A 1 208 ? 6.166 0.488 13.615 1.00 66.00 208 LYS A C 1
ATOM 1593 O O . LYS A 1 208 ? 5.685 -0.364 12.877 1.00 66.00 208 LYS A O 1
ATOM 1598 N N . ALA A 1 209 ? 5.525 1.604 13.939 1.00 65.62 209 ALA A N 1
ATOM 1599 C CA . ALA A 1 209 ? 4.183 1.923 13.469 1.00 65.62 209 ALA A CA 1
ATOM 1600 C C . ALA A 1 209 ? 4.089 3.383 13.014 1.00 65.62 209 ALA A C 1
ATOM 1602 O O . ALA A 1 209 ? 4.818 4.249 13.511 1.00 65.62 209 ALA A O 1
ATOM 1603 N N . ALA A 1 210 ? 3.181 3.650 12.078 1.00 72.88 210 ALA A N 1
ATOM 1604 C CA . ALA A 1 210 ? 2.907 4.996 11.601 1.00 72.88 210 ALA A CA 1
ATOM 1605 C C . ALA A 1 210 ? 1.971 5.734 12.569 1.00 72.88 210 ALA A C 1
ATOM 1607 O O . ALA A 1 210 ? 1.000 5.177 13.093 1.00 72.88 210 ALA A O 1
ATOM 1608 N N . ARG A 1 211 ? 2.259 7.018 12.778 1.00 66.31 211 ARG A N 1
ATOM 1609 C CA . ARG A 1 211 ? 1.409 7.976 13.484 1.00 66.31 211 ARG A CA 1
ATOM 1610 C C . ARG A 1 211 ? 1.303 9.244 12.640 1.00 66.31 211 ARG A C 1
ATOM 1612 O O . ARG A 1 211 ? 2.332 9.751 12.201 1.00 66.31 211 ARG A O 1
ATOM 1619 N N . SER A 1 212 ? 0.096 9.794 12.511 1.00 62.97 212 SER A N 1
ATOM 1620 C CA . SER A 1 212 ? -0.066 11.170 12.040 1.00 62.97 212 SER A CA 1
ATOM 1621 C C . SER A 1 212 ? 0.330 12.176 13.135 1.00 62.97 212 SER A C 1
ATOM 1623 O O . SER A 1 212 ? -0.000 12.016 14.318 1.00 62.97 212 SER A O 1
ATOM 1625 N N . LEU A 1 213 ? 1.081 13.195 12.728 1.00 55.31 213 LEU A N 1
ATOM 1626 C CA . LEU A 1 213 ? 1.459 14.380 13.491 1.00 55.31 213 LEU A CA 1
ATOM 1627 C C . LEU A 1 213 ? 0.324 15.409 13.581 1.00 55.31 213 LEU A C 1
ATOM 1629 O O . LEU A 1 213 ? 0.435 16.317 14.401 1.00 55.31 213 LEU A O 1
ATOM 1633 N N . ASP A 1 214 ? -0.731 15.256 12.774 1.00 56.91 214 ASP A N 1
ATOM 1634 C CA . ASP A 1 214 ? -1.862 16.183 12.681 1.00 56.91 214 ASP A CA 1
ATOM 1635 C C . ASP A 1 214 ? -2.538 16.413 14.048 1.00 56.91 214 ASP A C 1
ATOM 1637 O O . ASP A 1 214 ? -2.950 15.480 14.753 1.00 56.91 214 ASP A O 1
ATOM 1641 N N . ASP A 1 215 ? -2.655 17.688 14.410 1.00 53.19 215 ASP A N 1
ATOM 1642 C CA . ASP A 1 215 ? -3.242 18.184 15.647 1.00 53.19 215 ASP A CA 1
ATOM 1643 C C . ASP A 1 215 ? -4.771 18.350 15.565 1.00 53.19 215 ASP A C 1
ATOM 1645 O O . ASP A 1 215 ? -5.439 18.348 16.605 1.00 53.19 215 ASP A O 1
ATOM 1649 N N . GLY A 1 216 ? -5.371 18.373 14.367 1.00 54.78 216 GLY A N 1
ATOM 1650 C CA . GLY A 1 216 ? -6.820 18.544 14.232 1.00 54.78 216 GLY A CA 1
ATOM 1651 C C . GLY A 1 216 ? -7.432 18.664 12.833 1.00 54.78 216 GLY A C 1
ATOM 1652 O O . GLY A 1 216 ? -8.659 18.617 12.756 1.00 54.78 216 GLY A O 1
ATOM 1653 N N . ASN A 1 217 ? -6.654 18.799 11.758 1.00 54.06 217 ASN A N 1
ATOM 1654 C CA . ASN A 1 217 ? -7.128 19.329 10.472 1.00 54.06 217 ASN A CA 1
ATOM 1655 C C . ASN A 1 217 ? -7.580 18.291 9.425 1.00 54.06 217 ASN A C 1
ATOM 1657 O O . ASN A 1 217 ? -8.174 18.677 8.422 1.00 54.06 217 ASN A O 1
ATOM 1661 N N . ASN A 1 218 ? -7.451 16.990 9.713 1.00 56.38 218 ASN A N 1
ATOM 1662 C CA . ASN A 1 218 ? -7.846 15.854 8.860 1.00 56.38 218 ASN A CA 1
ATOM 1663 C C . ASN A 1 218 ? -6.901 15.570 7.682 1.00 56.38 218 ASN A C 1
ATOM 1665 O O . ASN A 1 218 ? -7.324 15.017 6.664 1.00 56.38 218 ASN A O 1
ATOM 1669 N N . ASP A 1 219 ? -5.612 15.846 7.849 1.00 57.66 219 ASP A N 1
ATOM 1670 C CA . ASP A 1 219 ? -4.593 15.668 6.809 1.00 57.66 219 ASP A CA 1
ATOM 1671 C C . ASP A 1 219 ? -4.106 14.206 6.703 1.00 57.66 219 ASP A C 1
ATOM 1673 O O . ASP A 1 219 ? -2.912 13.909 6.655 1.00 57.66 219 ASP A O 1
ATOM 1677 N N . LEU A 1 220 ? -5.042 13.256 6.685 1.00 60.78 220 LEU A N 1
ATOM 1678 C CA . LEU A 1 220 ? -4.770 11.813 6.600 1.00 60.78 220 LEU A CA 1
ATOM 1679 C C . LEU A 1 220 ? -4.303 11.360 5.210 1.00 60.78 220 LEU A C 1
ATOM 1681 O O . LEU A 1 220 ? -3.903 10.220 5.011 1.00 60.78 220 LEU A O 1
ATOM 1685 N N . PHE A 1 221 ? -4.381 12.265 4.243 1.00 60.25 221 PHE A N 1
ATOM 1686 C CA . PHE A 1 221 ? -3.994 12.050 2.853 1.00 60.25 221 PHE A CA 1
ATOM 1687 C C . PHE A 1 221 ? -2.765 12.883 2.488 1.00 60.25 221 PHE A C 1
ATOM 1689 O O . PHE A 1 221 ? -2.489 13.096 1.315 1.00 60.25 221 PHE A O 1
ATOM 1696 N N . ASN A 1 222 ? -2.047 13.374 3.502 1.00 61.84 222 ASN A N 1
ATOM 1697 C CA . ASN A 1 222 ? -0.817 14.123 3.343 1.00 61.84 222 ASN A CA 1
ATOM 1698 C C . ASN A 1 222 ? 0.365 13.306 3.913 1.00 61.84 222 ASN A C 1
ATOM 1700 O O . ASN A 1 222 ? 0.507 13.244 5.142 1.00 61.84 222 ASN A O 1
ATOM 1704 N N . PRO A 1 223 ? 1.204 12.672 3.067 1.00 55.62 223 PRO A N 1
ATOM 1705 C CA . PRO A 1 223 ? 2.332 11.837 3.503 1.00 55.62 223 PRO A CA 1
ATOM 1706 C C . PRO A 1 223 ? 3.284 12.565 4.462 1.00 55.62 223 PRO A C 1
ATOM 1708 O O . PRO A 1 223 ? 3.721 11.988 5.463 1.00 55.62 223 PRO A O 1
ATOM 1711 N N . TRP A 1 224 ? 3.471 13.875 4.257 1.00 58.56 224 TRP A N 1
ATOM 1712 C CA . TRP A 1 224 ? 4.270 14.772 5.100 1.00 58.56 224 TRP A CA 1
ATOM 1713 C C . TRP A 1 224 ? 3.921 14.744 6.594 1.00 58.56 224 TRP A C 1
ATOM 1715 O O . TRP A 1 224 ? 4.776 15.007 7.445 1.00 58.56 224 TRP A O 1
ATOM 1725 N N . ASN A 1 225 ? 2.672 14.420 6.936 1.00 66.06 225 ASN A N 1
ATOM 1726 C CA . ASN A 1 225 ? 2.206 14.415 8.317 1.00 66.06 225 ASN A CA 1
ATOM 1727 C C . ASN A 1 225 ? 2.452 13.090 9.041 1.00 66.06 225 ASN A C 1
ATOM 1729 O O . ASN A 1 225 ? 2.095 12.975 10.210 1.00 66.06 225 ASN A O 1
ATOM 1733 N N . TYR A 1 226 ? 3.079 12.093 8.423 1.00 68.00 226 TYR A N 1
ATOM 1734 C CA . TYR A 1 226 ? 3.334 10.813 9.075 1.00 68.00 226 TYR A CA 1
ATOM 1735 C C . TYR A 1 226 ? 4.749 10.708 9.655 1.00 68.00 226 TYR A C 1
ATOM 1737 O O . TYR A 1 226 ? 5.750 11.106 9.064 1.00 68.00 226 TYR A O 1
ATOM 1745 N N . ARG A 1 227 ? 4.856 10.107 10.845 1.00 69.25 227 ARG A N 1
ATOM 1746 C CA . ARG A 1 227 ? 6.130 9.666 11.428 1.00 69.25 227 ARG A CA 1
ATOM 1747 C C . ARG A 1 227 ? 6.054 8.195 11.794 1.00 69.25 227 ARG A C 1
ATOM 1749 O O . ARG A 1 227 ? 5.104 7.746 12.436 1.00 69.25 227 ARG A O 1
ATOM 1756 N N . VAL A 1 228 ? 7.114 7.470 11.456 1.00 77.81 228 VAL A N 1
ATOM 1757 C CA . VAL A 1 228 ? 7.363 6.124 11.969 1.00 77.81 228 VAL A CA 1
ATOM 1758 C C . VAL A 1 228 ? 7.923 6.248 13.384 1.00 77.81 228 VAL A C 1
ATOM 1760 O O . VAL A 1 228 ? 8.998 6.815 13.586 1.00 77.81 228 VAL A O 1
ATOM 1763 N N . GLN A 1 229 ? 7.214 5.704 14.369 1.00 73.50 229 GLN A N 1
ATOM 1764 C CA . GLN A 1 229 ? 7.662 5.644 15.761 1.00 73.50 229 GLN A CA 1
ATOM 1765 C C . GLN A 1 229 ? 7.819 4.191 16.215 1.00 73.50 229 GLN A C 1
ATOM 1767 O O . GLN A 1 229 ? 7.089 3.307 15.763 1.00 73.50 229 GLN A O 1
ATOM 1772 N N . ARG A 1 230 ? 8.758 3.935 17.136 1.00 72.12 230 ARG A N 1
ATOM 1773 C CA . ARG A 1 230 ? 8.739 2.671 17.884 1.00 72.12 230 ARG A CA 1
ATOM 1774 C C . ARG A 1 230 ? 7.540 2.666 18.827 1.00 72.12 230 ARG A C 1
ATOM 1776 O O . ARG A 1 230 ? 7.160 3.717 19.341 1.00 72.12 230 ARG A O 1
ATOM 1783 N N . THR A 1 231 ? 6.949 1.498 19.037 1.00 68.75 231 THR A N 1
ATOM 1784 C CA . THR A 1 231 ? 5.778 1.333 19.901 1.00 68.75 231 THR A CA 1
ATOM 1785 C C . THR A 1 231 ? 5.909 0.078 20.749 1.00 68.75 231 THR A C 1
ATOM 1787 O O . THR A 1 231 ? 6.295 -0.976 20.252 1.00 68.75 231 THR A O 1
ATOM 1790 N N . ASP A 1 232 ? 5.560 0.215 22.027 1.00 65.75 232 ASP A N 1
ATOM 1791 C CA . ASP A 1 232 ? 5.415 -0.895 22.974 1.00 65.75 232 ASP A CA 1
ATOM 1792 C C . ASP A 1 232 ? 3.966 -1.427 22.996 1.00 65.75 232 ASP A C 1
ATOM 1794 O O . ASP A 1 232 ? 3.661 -2.432 23.635 1.00 65.75 232 ASP A O 1
ATOM 1798 N N . ASN A 1 233 ? 3.050 -0.732 22.310 1.00 66.06 233 ASN A N 1
ATOM 1799 C CA . ASN A 1 233 ? 1.654 -1.116 22.148 1.00 66.06 233 ASN A CA 1
ATOM 1800 C C . ASN A 1 233 ? 1.426 -1.638 20.729 1.00 66.06 233 ASN A C 1
ATOM 1802 O O . ASN A 1 233 ? 1.569 -0.891 19.759 1.00 66.06 233 ASN A O 1
ATOM 1806 N N . ASN A 1 234 ? 0.981 -2.887 20.622 1.00 74.75 234 ASN A N 1
ATOM 1807 C CA . ASN A 1 234 ? 0.719 -3.538 19.341 1.00 74.75 234 ASN A CA 1
ATOM 1808 C C . ASN A 1 234 ? -0.763 -3.491 18.925 1.00 74.75 234 ASN A C 1
ATOM 1810 O O . ASN A 1 234 ? -1.216 -4.318 18.131 1.00 74.75 234 ASN A O 1
ATOM 1814 N N . THR A 1 235 ? -1.550 -2.579 19.502 1.00 86.69 235 THR A N 1
ATOM 1815 C CA . THR A 1 235 ? -2.966 -2.407 19.156 1.00 86.69 235 THR A CA 1
ATOM 1816 C C . THR A 1 235 ? -3.100 -1.489 17.946 1.00 86.69 235 THR A C 1
ATOM 1818 O O . THR A 1 235 ? -2.931 -0.270 18.044 1.00 86.69 235 THR A O 1
ATOM 1821 N N . VAL A 1 236 ? -3.414 -2.083 16.800 1.00 88.06 236 VAL A N 1
ATOM 1822 C CA . VAL A 1 236 ? -3.510 -1.415 15.499 1.00 88.06 236 VAL A CA 1
ATOM 1823 C C . VAL A 1 236 ? -4.959 -1.206 15.070 1.00 88.06 236 VAL A C 1
ATOM 1825 O O . VAL A 1 236 ? -5.886 -1.825 15.604 1.00 88.06 236 VAL A O 1
ATOM 1828 N N . VAL A 1 237 ? -5.151 -0.307 14.109 1.00 90.75 237 VAL A N 1
ATOM 1829 C CA . VAL A 1 237 ? -6.451 -0.020 13.496 1.00 90.75 237 VAL A CA 1
ATOM 1830 C C . VAL A 1 237 ? -6.829 -1.130 12.517 1.00 90.75 237 VAL A C 1
ATOM 1832 O O . VAL A 1 237 ? -6.056 -1.467 11.623 1.00 90.75 237 VAL A O 1
ATOM 1835 N N . HIS A 1 238 ? -8.046 -1.654 12.648 1.00 93.69 238 HIS A N 1
ATOM 1836 C CA . HIS A 1 238 ? -8.672 -2.534 11.666 1.00 93.69 238 HIS A CA 1
ATOM 1837 C C . HIS A 1 238 ? -10.032 -1.948 11.256 1.00 93.69 238 HIS A C 1
ATOM 1839 O O . HIS A 1 238 ? -10.877 -1.670 12.111 1.00 93.69 238 HIS A O 1
ATOM 1845 N N . ILE A 1 239 ? -10.257 -1.764 9.955 1.00 94.62 239 ILE A N 1
ATOM 1846 C CA . ILE A 1 239 ? -11.444 -1.110 9.383 1.00 94.62 239 ILE A CA 1
ATOM 1847 C C . ILE A 1 239 ? -12.274 -2.141 8.613 1.00 94.62 239 ILE A C 1
ATOM 1849 O O . ILE A 1 239 ? -11.737 -3.075 8.020 1.00 94.62 239 ILE A O 1
ATOM 1853 N N . LYS A 1 240 ? -13.596 -1.964 8.625 1.00 95.50 240 LYS A N 1
ATOM 1854 C CA . LYS A 1 240 ? -14.533 -2.608 7.706 1.00 95.50 240 LYS A CA 1
ATOM 1855 C C . LYS A 1 240 ? -15.282 -1.542 6.912 1.00 95.50 240 LYS A C 1
ATOM 1857 O O . LYS A 1 240 ? -16.000 -0.732 7.505 1.00 95.50 240 LYS A O 1
ATOM 1862 N N . CYS A 1 241 ? -15.136 -1.582 5.598 1.00 94.75 241 CYS A N 1
ATOM 1863 C CA . CYS A 1 241 ? -15.844 -0.767 4.624 1.0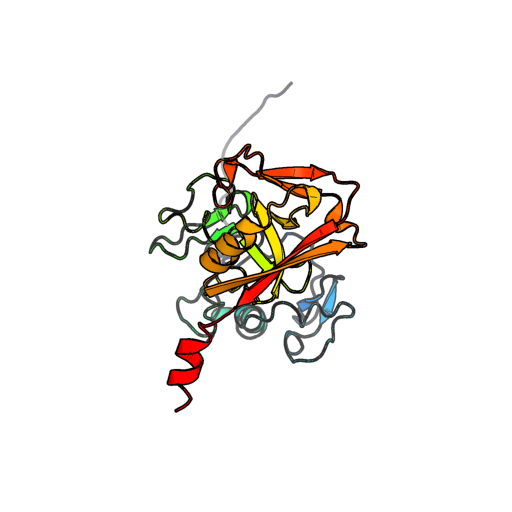0 94.75 241 CYS A CA 1
ATOM 1864 C C . CYS A 1 241 ? -17.066 -1.508 4.048 1.00 94.75 241 CYS A C 1
ATOM 1866 O O . CYS A 1 241 ? -17.295 -2.686 4.334 1.00 94.75 241 CYS A O 1
ATOM 1868 N N . LEU A 1 242 ? -17.873 -0.789 3.270 1.00 93.19 242 LEU A N 1
ATOM 1869 C CA . LEU A 1 242 ? -19.006 -1.292 2.498 1.00 93.19 242 LEU A CA 1
ATOM 1870 C C . LEU A 1 242 ? -18.759 -1.000 1.016 1.00 93.19 242 LEU A C 1
ATOM 1872 O O . LEU A 1 242 ? -18.473 0.146 0.680 1.00 93.19 242 LEU A O 1
ATOM 1876 N N . GLU A 1 243 ? -18.879 -2.013 0.163 1.00 84.88 243 GLU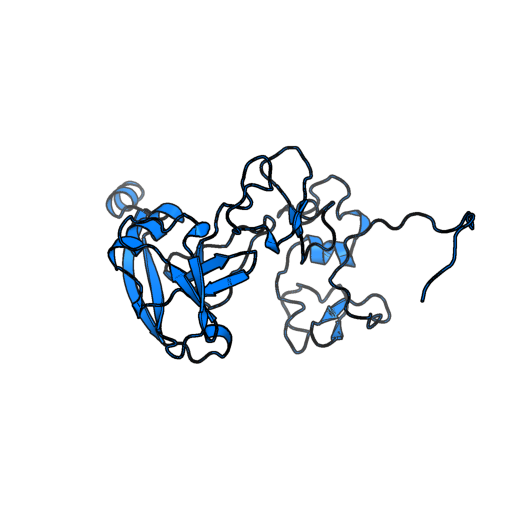 A N 1
ATOM 1877 C CA . GLU A 1 243 ? -18.585 -1.927 -1.277 1.00 84.88 243 GLU A CA 1
ATOM 1878 C C . GLU A 1 243 ? -19.621 -1.086 -2.033 1.00 84.88 243 GLU A C 1
ATOM 1880 O O . GLU A 1 243 ? -19.253 -0.098 -2.660 1.00 84.88 243 GLU A O 1
ATOM 1885 N N . GLU A 1 244 ? -20.913 -1.397 -1.899 1.00 81.06 244 GLU A N 1
ATOM 1886 C CA . GLU A 1 244 ? -21.998 -0.685 -2.593 1.00 81.06 244 GLU A CA 1
ATOM 1887 C C . GLU A 1 244 ? -23.060 -0.126 -1.629 1.00 81.06 244 GLU A C 1
ATOM 1889 O O . GLU A 1 244 ? -23.195 -0.564 -0.482 1.00 81.06 244 GLU A O 1
ATOM 1894 N N . ASP A 1 245 ? -23.849 0.849 -2.095 1.00 74.69 245 ASP A N 1
ATOM 1895 C CA . ASP A 1 245 ? -25.021 1.334 -1.357 1.00 74.69 245 ASP A CA 1
ATOM 1896 C C . ASP A 1 245 ? -26.082 0.211 -1.271 1.00 74.69 245 ASP A C 1
ATOM 1898 O O . ASP A 1 245 ? -26.500 -0.303 -2.315 1.00 74.69 245 ASP A O 1
ATOM 1902 N N . PRO A 1 246 ? -26.567 -0.166 -0.067 1.00 66.94 246 PRO A N 1
ATOM 1903 C CA . PRO A 1 246 ? -27.602 -1.186 0.089 1.00 66.94 246 PRO A CA 1
ATOM 1904 C C . PRO A 1 246 ? -28.877 -0.911 -0.716 1.00 66.94 246 PRO A C 1
ATOM 1906 O O . PRO A 1 246 ? -29.550 -1.860 -1.108 1.00 66.94 246 PRO A O 1
ATOM 1909 N N . LEU A 1 247 ? -29.205 0.360 -0.975 1.00 65.75 247 LEU A N 1
ATOM 1910 C CA . LEU A 1 247 ? -30.367 0.740 -1.780 1.00 65.75 247 LEU A CA 1
ATOM 1911 C C . LEU A 1 247 ? -30.122 0.490 -3.277 1.00 65.75 247 LEU A C 1
ATOM 1913 O O . LEU A 1 247 ? -30.991 -0.052 -3.953 1.00 65.75 247 LEU A O 1
ATOM 1917 N N . ALA A 1 248 ? -28.921 0.791 -3.783 1.00 60.94 248 ALA A N 1
ATOM 1918 C CA . ALA A 1 248 ? -28.561 0.563 -5.186 1.00 60.94 248 ALA A CA 1
ATOM 1919 C C . ALA A 1 248 ? -28.425 -0.936 -5.523 1.00 60.94 248 ALA A C 1
ATOM 1921 O O . ALA A 1 248 ? -28.840 -1.380 -6.595 1.00 60.94 248 ALA A O 1
ATOM 1922 N N . ALA A 1 249 ? -27.911 -1.742 -4.588 1.00 59.91 249 ALA A N 1
ATOM 1923 C CA . ALA A 1 249 ? -27.862 -3.200 -4.731 1.00 59.91 249 ALA A CA 1
ATOM 1924 C C . ALA A 1 249 ? -29.271 -3.828 -4.831 1.00 59.91 249 ALA A C 1
ATOM 1926 O O . ALA A 1 249 ? -29.471 -4.843 -5.507 1.00 59.91 249 ALA A O 1
ATOM 1927 N N . GLN A 1 250 ? -30.264 -3.204 -4.190 1.00 59.88 250 GLN A N 1
ATOM 1928 C CA . GLN A 1 250 ? -31.655 -3.656 -4.179 1.00 59.88 250 GLN A CA 1
ATOM 1929 C C . GLN A 1 250 ? -32.423 -3.286 -5.466 1.00 59.88 250 GLN A C 1
ATOM 1931 O O . GLN A 1 250 ? -33.413 -3.937 -5.797 1.00 59.88 250 GLN A O 1
ATOM 1936 N N . GLU A 1 251 ? -31.947 -2.300 -6.232 1.00 57.59 251 GLU A N 1
ATOM 1937 C CA . GLU A 1 251 ? -32.480 -1.961 -7.563 1.00 57.59 251 GLU A CA 1
ATOM 1938 C C . GLU A 1 251 ? -31.881 -2.822 -8.687 1.00 57.59 251 GLU A C 1
ATOM 1940 O O . GLU A 1 251 ? -32.560 -3.084 -9.672 1.00 57.59 251 GLU A O 1
ATOM 1945 N N . ARG A 1 252 ? -30.647 -3.332 -8.539 1.00 58.56 252 ARG A N 1
ATOM 1946 C CA . ARG A 1 252 ? -30.028 -4.270 -9.506 1.00 58.56 252 ARG A CA 1
ATOM 1947 C C . ARG A 1 252 ? -30.512 -5.723 -9.390 1.00 58.56 252 ARG A C 1
ATOM 1949 O O . ARG A 1 252 ? -30.105 -6.564 -10.187 1.00 58.56 252 ARG A O 1
ATOM 1956 N N . SER A 1 253 ? -31.307 -6.032 -8.367 1.00 54.84 253 SER A N 1
ATOM 1957 C CA . SER A 1 253 ? -31.797 -7.384 -8.053 1.00 54.84 253 SER A CA 1
ATOM 1958 C C . SER A 1 253 ? -33.309 -7.563 -8.272 1.00 54.84 253 SER A C 1
ATOM 1960 O O . SER A 1 253 ? -33.849 -8.613 -7.917 1.00 54.84 253 SER A O 1
ATOM 1962 N N . ASN A 1 254 ? -33.967 -6.570 -8.885 1.00 47.66 254 ASN A N 1
ATOM 1963 C CA . ASN A 1 254 ? -35.353 -6.604 -9.373 1.00 47.66 254 ASN A CA 1
ATOM 1964 C C . ASN A 1 254 ? -35.406 -6.431 -10.901 1.00 47.66 254 ASN A C 1
ATOM 1966 O O . ASN A 1 254 ? -36.421 -6.874 -11.482 1.00 47.66 254 ASN A O 1
#

Foldseek 3Di:
DDDDDDDDDDDDDDDDDDDADDPPDPDPPDPPQFDAAPVRDTDRLCQQCVPDQPDPVSRSNPPDFVLSSCVRPPVCQQCVPDCPDPLSLSNLQPPEYNSVQWAFQDVDPDRDIDGLLQQLAQDQPRPVSCSLPQQKEFDQDQDFDAGSRRHTDHDLKHFIWGAHSNDIFFAAPVQDDFQLLQVVCVSVQFPGWPDKDWDADPDPRNQWHKHFCDPDDSVPSRSVRIDIDGDPGRTGIITHTHHDDPVVVVVVVD

Organism: Cherax quadricarinatus (NCBI:txid27406)

Radius of gyration: 22.3 Å; chains: 1; bounding box: 83×47×50 Å

Sequence (254 aa):
NRPCGLNSKLTNVLRNFSRCSVLEVVPAECPEGGAPCVDGVCVPLDKICDGVPDCPDASDEINCVCCRYLSGSSPEKVCDGRLDCSDQSDEAYCGCQPSSQWFRCHMSESQECVERTQVCDGERDCLSGEDEQHCLALSPAVLVQEDVLGVPENHPQGYLLVRLSGMWYTYLYSMWKPYLSHLVCLQLGYYKAIKTDPRSLNLPVVTKAARSLDDGNNDLFNPWNYRVQRTDNNTVVHIKCLEEDPLAAQERSN

pLDDT: mean 71.21, std 17.21, range [22.73, 95.5]

Secondary structure (DSSP, 8-state):
------------------------PPP---GGG-EE-TTS-EE-GGGSSSSS--STT-TTSSS--HHHHHHHH-GGGSSSSS--STT-HHHHTTT-SSTTTEEE--SSSS--EEEGGGTTSSS--SSS--TTS--EEEESSSS--B-TTSPBP--SEEEEEEEETTEEEEBBGGG--TTHHHHHHHHTT-SEEEEEEEEE---GGGGEEEEE--SSS--TT-GGGEEEEE-S--EEEEEEEESS-HHHHHHTT-

InterPro domains:
  IPR002172 Low-density lipoprotein (LDL) receptor class A repeat [PF00057] (29-64)
  IPR002172 Low-density lipoprotein (LDL) receptor class A repeat [PF00057] (100-135)
  IPR002172 Low-density lipoprotein (LDL) receptor class A repeat [PR00261] (40-61)
  IPR002172 Low-density lipoprotein (LDL) receptor class A repeat [PR00261] (70-91)
  IPR002172 Low-density lipoprotein (LDL) receptor class A repeat [PR00261] (111-132)
  IPR002172 Low-density lipoprotein (LDL) receptor class A repeat [PS50068] (29-65)
  IPR002172 Low-density lipoprotein (LDL) receptor class A repeat [PS50068] (95-136)
  IPR002172 Low-density lipoprotein (LDL) receptor class A repeat [SM00192] (29-66)
  IPR002172 Low-density lipoprotein (LDL) receptor class A repeat [SM00192] (71-96)
  IPR002172 Low-density lipoprotein (LDL) receptor class A repeat [SM00192] (98-137)
  IPR002172 Low-density lipoprotein (LDL) receptor class A repeat [cd00112] (30-64)
  IPR002172 Low-density lipoprotein (LDL) receptor class A repeat [cd00112] (103-135)
  IPR023415 Low-density lipoprotein (LDL) receptor class A, conserved site [PS01209] (113-135)
  IPR036055 LDL receptor-like superfamily [G3DSA:4.10.400.10] (25-65)
  IPR036055 LDL receptor-like superfamily [G3DSA:4.10.400.10] (68-95)
  IPR036055 LDL receptor-like superfamily [G3DSA:4.10.400.10] (96-137)
  IPR036055 LDL receptor-like superfamily [SSF57424] (25-66)
  IPR036055 LDL receptor-like superfamily [SSF57424] (100-136)
  IPR036772 SRCR-like domain superfamily [SSF56487] (154-242)
  IPR050685 Low-density lipoprotein receptor [PTHR24270] (28-135)

=== Feature glossary ===
A reading guide for the features in this record.

Start from the sequence.

  · This is the polypeptide sequence — one letter per residue, N-terminus first. Length ranges from a few dozen residues for small domains to over a thousand for large multi-domain proteins.

Fold it, and you get atomic coordinates and the backbone conformation that goes with them.

  · Structure coordinates are given as an mmCIF _atom_site loop: one row per atom with element, residue name, chain id, sequence number, and x/y/z position in Å. Only the four main-chain atoms per residue are included here; side chains are omitted to keep the record compact.

  · Backbone dihedral angles. Every residue except chain termini has a φ (preceding-C → N → Cα → C) and a ψ (N → Cα → C → next-N). They are reported in degrees following the IUPAC sign convention. Secondary structure is essentially a statement about which (φ, ψ) basin each residue occupies.

  · The SS8 string is DSSP's per-residue secondary-structure call. α-helix (H) means an i→i+4 H-bond ladder; β-strand (E) means the residue participates in a β-sheet; 3₁₀ (G) and π (I) are tighter and wider helices; T/S are turns/bends; '-' is loop.

  · SS3 is a coarse helix/strand/coil call (letters a/b/c) made by the P-SEA algorithm from inter-Cα distances and dihedrals. It is less detailed than DSSP but needs only Cα positions.

Summarize the fold with a handful of shape descriptors and a per-residue structural alphabet.

  · Radius of gyration (Rg) is the root-mean-square distance of Cα atoms from their centroid — a single number for overall size and compactness. A globular domain of N residues has Rg ≈ 2.2·N^0.38 Å; an extended or disordered chain has a much larger Rg. The Cα contact count is the number of residue pairs whose Cα atoms are within 8 Å and are more than four positions apart in sequence — a standard proxy for tertiary packing density. The bounding box is the smallest axis-aligned box enclosing all Cα atoms.

  · The Foldseek 3Di string encodes local tertiary geometry as a 20-letter alphabet — one character per residue — derived from the relative positions of nearby Cα atoms. Unlike the amino-acid sequence, 3Di is a direct function of the 3D structure, so two proteins with the same fold have similar 3Di strings even at low sequence identity.

  · Solvent-accessible surface area (SASA) is the area in Å² traced out by the centre of a 1.4 Å probe sphere (a water molecule) rolled over the protein's van der Waals surface (Shrake–Rupley / Lee–Richards construction). Buried residues have near-zero SASA; fully exposed residues can exceed 200 Å². The total SASA scales roughly with the number of surface residues.

Ask how reliable the model is.

  · pLDDT (predicted Local Distance Difference Test) is AlphaFold's per-residue confidence score, ranging from 0 to 100. Values above 90 indicate high confidence (typically well-packed cores); 70–90 is confident; 50–70 low confidence; below 50 usually means the region is disordered or the prediction is unreliable there. AlphaFold stores pLDDT in the mmCIF B-factor column.

  · B-factor (Debye–Waller factor) reflects atomic displacement in the crystal lattice. It is an experimental observable (units Å²), not a prediction; low values mean the atom is pinned down, high values mean it moves or is heterogeneous across the crystal.

  · Predicted Aligned Error (PAE) is an AlphaFold confidence matrix: entry (i, j) is the expected error in the position of residue j, in ångströms, when the prediction is superimposed on the true structure at residue i. Low PAE within a block of residues means that block is internally rigid and well-predicted; high PAE between two blocks means their relative placement is uncertain even if each block individually is confident.

Place it in context: what it resembles, what it is annotated as, and how it looks.

  · Nearest PDB neighbors are the top structural matches found by Foldseek when searching this structure against the entire Protein Data Bank. Each hit reports a TM-score (0 to 1; >0.5 almost always implies the same fold) and an E-value. These are *structural* homologs — they may share no detectable sequence similarity.

  · Functional annotations link the protein to curated databases. InterPro entries identify conserved domains and families by matching the sequence against member-database signatures (Pfam, PROSITE, CDD, …). Gene Ontology (GO) terms describe molecular function, biological process, and cellular component in a controlled vocabulary. CATH places the structure in a hierarchical fold classification (Class/Architecture/Topology/Homologous-superfamily). The organism is the source species.

  · Three diagnostic plots accompany the record. The Cα contact map visualizes the tertiary structure as a 2D adjacency matrix (8 Å cutoff, sequence-local contacts suppressed). The Ramachandran plot shows the distribution of backbone (φ, ψ) torsions, with points in the α and β basins reflecting secondary structure content. The PAE plot shows AlphaFold's inter-residue confidence as a color matrix.

  · Six rendered views show the 3D structure from the faces of a cube — i.e. along ±x, ±y, ±z. Rendering representation is drawn randomly per protein from cartoon (secondary-structure ribbons), sticks (backbone bonds), or molecular surface; coloring is either N→C rainbow (blue at the N-terminus through red at the C-terminus) or one color per chain.